Protein AF-A0A821M249-F1 (afdb_monomer_lite)

pLDDT: mean 75.6, std 14.19, range [35.41, 92.06]

InterPro domains:
  IPR022155 Protein of unknown function DUF3684 [PF12449] (60-206)

Structure (mmCIF, N/CA/C/O backbone):
data_AF-A0A821M249-F1
#
_entry.id   AF-A0A821M249-F1
#
loop_
_atom_site.group_PDB
_atom_site.id
_atom_site.type_symbol
_atom_site.label_atom_id
_atom_site.label_alt_id
_atom_site.label_comp_id
_atom_site.label_asym_id
_atom_site.label_entity_id
_atom_site.label_seq_id
_atom_site.pdbx_PDB_ins_code
_atom_site.Cartn_x
_atom_site.Cartn_y
_atom_site.Cartn_z
_atom_site.occupancy
_atom_site.B_iso_or_equiv
_atom_site.auth_seq_id
_atom_site.auth_comp_id
_atom_site.auth_asym_id
_atom_site.auth_atom_id
_atom_site.pdbx_PDB_model_num
ATOM 1 N N . LEU A 1 1 ? 1.919 -7.356 -5.188 1.00 40.88 1 LEU A N 1
ATOM 2 C CA . LEU A 1 1 ? 3.282 -7.438 -5.763 1.00 40.88 1 LEU A CA 1
ATOM 3 C C . LEU A 1 1 ? 4.279 -6.892 -4.743 1.00 40.88 1 LEU A C 1
ATOM 5 O O . LEU A 1 1 ? 4.587 -5.716 -4.736 1.00 40.88 1 LEU A O 1
ATOM 9 N N . SER A 1 2 ? 4.689 -7.744 -3.808 1.00 43.06 2 SER A N 1
ATOM 10 C CA . SER A 1 2 ? 5.820 -7.544 -2.894 1.00 43.06 2 SER A CA 1
ATOM 11 C C . SER A 1 2 ? 6.139 -8.949 -2.397 1.00 43.06 2 SER A C 1
ATOM 13 O O . SER A 1 2 ? 5.549 -9.446 -1.437 1.00 43.06 2 SER A O 1
ATOM 15 N N . PHE A 1 3 ? 6.938 -9.677 -3.177 1.00 51.66 3 PHE A N 1
ATOM 16 C CA . PHE A 1 3 ? 7.258 -11.067 -2.877 1.00 51.66 3 PHE A CA 1
ATOM 17 C C . PHE A 1 3 ? 8.302 -11.100 -1.765 1.00 51.66 3 PHE A C 1
ATOM 19 O O . PHE A 1 3 ? 9.496 -11.035 -2.005 1.00 51.66 3 PHE A O 1
ATOM 26 N N . THR A 1 4 ? 7.821 -11.221 -0.529 1.00 59.06 4 THR A N 1
ATOM 27 C CA . THR A 1 4 ? 8.589 -11.404 0.714 1.00 59.06 4 THR A CA 1
ATOM 28 C C . THR A 1 4 ? 9.533 -10.252 1.099 1.00 59.06 4 THR A C 1
ATOM 30 O O . THR A 1 4 ? 10.098 -9.522 0.284 1.00 59.06 4 THR A O 1
ATOM 33 N N . ARG A 1 5 ? 9.735 -10.072 2.409 1.00 60.78 5 ARG A N 1
ATOM 34 C CA . ARG A 1 5 ? 10.572 -8.994 2.964 1.00 60.78 5 ARG A CA 1
ATOM 35 C C . ARG A 1 5 ? 12.023 -9.049 2.460 1.00 60.78 5 ARG A C 1
ATOM 37 O O . ARG A 1 5 ? 12.636 -7.991 2.310 1.00 60.78 5 ARG A O 1
ATOM 44 N N . ASN A 1 6 ? 12.519 -10.252 2.159 1.00 71.25 6 ASN A N 1
ATOM 45 C CA . ASN A 1 6 ? 13.943 -10.551 1.984 1.00 71.25 6 ASN A CA 1
ATOM 46 C C . ASN A 1 6 ? 14.357 -10.892 0.545 1.00 71.25 6 ASN A C 1
ATOM 48 O O . ASN A 1 6 ? 15.552 -10.954 0.275 1.00 71.25 6 ASN A O 1
ATOM 52 N N . MET A 1 7 ? 13.416 -11.124 -0.373 1.00 77.88 7 MET A N 1
ATOM 53 C CA . MET A 1 7 ? 13.760 -11.377 -1.773 1.00 77.88 7 MET A CA 1
ATOM 54 C C . MET A 1 7 ? 14.278 -10.087 -2.411 1.00 77.88 7 MET A C 1
ATOM 56 O O . MET A 1 7 ? 13.579 -9.072 -2.418 1.00 77.88 7 MET A O 1
ATOM 60 N N . MET A 1 8 ? 15.513 -10.135 -2.910 1.00 82.31 8 MET A N 1
ATOM 61 C CA . MET A 1 8 ? 16.190 -8.992 -3.533 1.00 82.31 8 MET A CA 1
ATOM 62 C C . MET A 1 8 ? 16.161 -9.065 -5.056 1.00 82.31 8 MET A C 1
ATOM 64 O O . MET A 1 8 ? 16.113 -8.032 -5.712 1.00 82.31 8 MET A O 1
ATOM 68 N N . THR A 1 9 ? 16.154 -10.269 -5.620 1.00 85.38 9 THR A N 1
ATOM 69 C CA . THR A 1 9 ? 16.058 -10.491 -7.062 1.00 85.38 9 THR A CA 1
ATOM 70 C C . THR A 1 9 ? 15.141 -11.671 -7.360 1.00 85.38 9 THR A C 1
ATOM 72 O O . THR A 1 9 ? 15.040 -12.612 -6.570 1.00 85.38 9 THR A O 1
ATOM 75 N N . LEU A 1 10 ? 14.458 -11.605 -8.499 1.00 85.38 10 LEU A N 1
ATOM 76 C CA . LEU A 1 10 ? 13.691 -12.700 -9.080 1.00 85.38 10 LEU A CA 1
ATOM 77 C C . LEU A 1 10 ? 13.947 -12.713 -10.583 1.00 85.38 10 LEU A C 1
ATOM 79 O O . LEU A 1 10 ? 13.576 -11.771 -11.280 1.00 85.38 10 LEU A O 1
ATOM 83 N N . ASP A 1 11 ? 14.521 -13.809 -11.063 1.00 88.69 11 ASP A N 1
ATOM 84 C CA . ASP A 1 11 ? 14.788 -14.032 -12.478 1.00 88.69 11 ASP A CA 1
ATOM 85 C C . ASP A 1 11 ? 13.866 -15.141 -12.992 1.00 88.69 11 ASP A C 1
ATOM 87 O O . ASP A 1 11 ? 13.867 -16.259 -12.471 1.00 88.69 11 ASP A O 1
ATOM 91 N N . ILE A 1 12 ? 13.102 -14.850 -14.041 1.00 87.06 12 ILE A N 1
ATOM 92 C CA . ILE A 1 12 ? 12.286 -15.838 -14.748 1.00 87.06 12 ILE A CA 1
ATOM 93 C C . ILE A 1 12 ? 12.971 -16.146 -16.074 1.00 87.06 12 ILE A C 1
ATOM 95 O O . ILE A 1 12 ? 13.170 -15.259 -16.911 1.00 87.06 12 ILE A O 1
ATOM 99 N N . LYS A 1 13 ? 13.327 -17.421 -16.261 1.00 88.81 13 LYS A N 1
ATOM 100 C CA . LYS A 1 13 ? 14.006 -17.917 -17.460 1.00 88.81 13 LYS A CA 1
ATOM 101 C C . LYS A 1 13 ? 13.130 -18.910 -18.218 1.00 88.81 13 LYS A C 1
ATOM 103 O O . LYS A 1 13 ? 12.553 -19.808 -17.612 1.00 88.81 13 LYS A O 1
ATOM 108 N N . VAL A 1 14 ? 13.092 -18.786 -19.541 1.00 88.94 14 VAL A N 1
ATOM 109 C CA . VAL A 1 14 ? 12.455 -19.745 -20.457 1.00 88.94 14 VAL A CA 1
ATOM 110 C C . VAL A 1 14 ? 13.541 -20.285 -21.374 1.00 88.94 14 VAL A C 1
ATOM 112 O O . VAL A 1 14 ? 14.264 -19.511 -21.992 1.00 88.94 14 VAL A O 1
ATOM 115 N N . ASN A 1 15 ? 13.698 -21.610 -21.439 1.00 90.44 15 ASN A N 1
ATOM 116 C CA . ASN A 1 15 ? 14.764 -22.257 -22.217 1.00 90.44 15 ASN A CA 1
ATOM 117 C C . ASN A 1 15 ? 16.162 -21.692 -21.900 1.00 90.44 15 ASN A C 1
ATOM 119 O O . ASN A 1 15 ? 16.953 -21.431 -22.798 1.00 90.44 15 ASN A O 1
ATOM 123 N N . GLN A 1 16 ? 16.444 -21.468 -20.609 1.00 84.50 16 GLN A N 1
ATOM 124 C CA . GLN A 1 16 ? 17.689 -20.873 -20.091 1.00 84.50 16 GLN A CA 1
ATOM 125 C C . GLN A 1 16 ? 17.936 -19.400 -20.471 1.00 84.50 16 GLN A C 1
ATOM 127 O O . GLN A 1 16 ? 18.883 -18.800 -19.964 1.00 84.50 16 GLN A O 1
ATOM 132 N N . LEU A 1 17 ? 17.061 -18.785 -21.267 1.00 80.25 17 LEU A N 1
ATOM 133 C CA . LEU A 1 17 ? 17.096 -17.360 -21.581 1.00 80.25 17 LEU A CA 1
ATOM 134 C C . LEU A 1 17 ? 16.331 -16.578 -20.513 1.00 80.25 17 LEU A C 1
ATOM 136 O O . LEU A 1 17 ? 15.215 -16.950 -20.157 1.00 80.25 17 LEU A O 1
ATOM 140 N N . LEU A 1 18 ? 16.928 -15.504 -19.994 1.00 82.62 18 LEU A N 1
ATOM 141 C CA . LEU A 1 18 ? 16.231 -14.564 -19.115 1.00 82.62 18 LEU A CA 1
ATOM 142 C C . LEU A 1 18 ? 15.119 -13.871 -19.909 1.00 82.62 18 LEU A C 1
ATOM 144 O O . LEU A 1 18 ? 15.361 -13.398 -21.016 1.00 82.62 18 LEU A O 1
ATOM 148 N N . VAL A 1 19 ? 13.908 -13.864 -19.354 1.00 84.94 19 VAL A N 1
ATOM 149 C CA . VAL A 1 19 ? 12.727 -13.240 -19.974 1.00 84.94 19 VAL A CA 1
ATOM 150 C C . VAL A 1 19 ? 12.223 -12.082 -19.124 1.00 84.94 19 VAL A C 1
ATOM 152 O O . VAL A 1 19 ? 11.810 -11.053 -19.652 1.00 84.94 19 VAL A O 1
ATOM 155 N N . PHE A 1 20 ? 12.282 -12.233 -17.804 1.00 86.19 20 PHE A N 1
ATOM 156 C CA . PHE A 1 20 ? 11.842 -11.218 -16.864 1.00 86.19 20 PHE A CA 1
ATOM 157 C C . PHE A 1 20 ? 12.762 -11.192 -15.654 1.00 86.19 20 PHE A C 1
ATOM 159 O O . PHE A 1 20 ? 13.166 -12.239 -15.143 1.00 86.19 20 PHE A O 1
ATOM 166 N N . GLN A 1 21 ? 13.049 -9.985 -15.194 1.00 86.19 21 GLN A N 1
ATOM 167 C CA . GLN A 1 21 ? 13.823 -9.737 -14.000 1.00 86.19 21 GLN A CA 1
ATOM 168 C C . GLN A 1 21 ? 13.103 -8.723 -13.121 1.00 86.19 21 GLN A C 1
ATOM 170 O O . GLN A 1 21 ? 12.624 -7.689 -13.582 1.00 86.19 21 GLN A O 1
ATOM 175 N N . MET A 1 22 ? 13.075 -9.011 -11.829 1.00 83.44 22 MET A N 1
ATOM 176 C CA . MET A 1 22 ? 12.722 -8.049 -10.801 1.00 83.44 22 MET A CA 1
ATOM 177 C C . MET A 1 22 ? 13.914 -7.893 -9.868 1.00 83.44 22 MET A C 1
ATOM 179 O O . MET A 1 22 ? 14.458 -8.886 -9.387 1.00 83.44 22 MET A O 1
ATOM 183 N N . SER A 1 23 ? 14.286 -6.656 -9.570 1.00 83.81 23 SER A N 1
ATOM 184 C CA . SER A 1 23 ? 15.290 -6.336 -8.560 1.00 83.81 23 SER A CA 1
ATOM 185 C C . SER A 1 23 ? 14.731 -5.348 -7.551 1.00 83.81 23 SER A C 1
ATOM 187 O O . SER A 1 23 ? 13.961 -4.451 -7.891 1.00 83.81 23 SER A O 1
ATOM 189 N N . LYS A 1 24 ? 15.140 -5.504 -6.300 1.00 82.69 24 LYS A N 1
ATOM 190 C CA . LYS A 1 24 ? 14.725 -4.679 -5.176 1.00 82.69 24 LYS A CA 1
ATOM 191 C C . LYS A 1 24 ? 15.963 -4.130 -4.491 1.00 82.69 24 LYS A C 1
ATOM 193 O O . LYS A 1 24 ? 16.815 -4.900 -4.055 1.00 82.69 24 LYS A O 1
ATOM 198 N N . THR A 1 25 ? 16.034 -2.818 -4.329 1.00 79.75 25 THR A N 1
ATOM 199 C CA . THR A 1 25 ? 17.019 -2.164 -3.464 1.00 79.75 25 THR A CA 1
ATOM 200 C C . THR A 1 25 ? 16.303 -1.702 -2.204 1.00 79.75 25 THR A C 1
ATOM 202 O O . THR A 1 25 ? 15.252 -1.065 -2.243 1.00 79.75 25 THR A O 1
ATOM 205 N N . LYS A 1 26 ? 16.825 -2.101 -1.043 1.00 73.94 26 LYS A N 1
ATOM 206 C CA . LYS A 1 26 ? 16.253 -1.737 0.253 1.00 73.94 26 LYS A CA 1
ATOM 207 C C . LYS A 1 26 ? 17.125 -0.665 0.876 1.00 73.94 26 LYS A C 1
ATOM 209 O O . LYS A 1 26 ? 18.284 -0.934 1.180 1.00 73.94 26 LYS A O 1
ATOM 214 N N . SER A 1 27 ? 16.551 0.498 1.143 1.00 65.31 27 SER A N 1
ATOM 215 C CA . SER A 1 27 ? 17.165 1.487 2.019 1.00 65.31 27 SER A CA 1
ATOM 216 C C . SER A 1 27 ? 16.363 1.541 3.314 1.00 65.31 27 SER A C 1
ATOM 218 O O . SER A 1 27 ? 15.153 1.767 3.353 1.00 65.31 27 SER A O 1
ATOM 220 N N . ILE A 1 28 ? 17.040 1.245 4.422 1.00 61.03 28 ILE A N 1
ATOM 221 C CA . ILE A 1 28 ? 16.469 1.516 5.736 1.00 61.03 28 ILE A CA 1
ATOM 222 C C . ILE A 1 28 ? 16.604 3.021 5.912 1.00 61.03 28 ILE A C 1
ATOM 224 O O . ILE A 1 28 ? 17.719 3.539 5.930 1.00 61.03 28 ILE A O 1
ATOM 228 N N . MET A 1 29 ? 15.482 3.730 6.008 1.00 54.72 29 MET A N 1
ATOM 229 C CA . MET A 1 29 ? 15.491 5.169 6.263 1.00 54.72 29 MET A CA 1
ATOM 230 C C . MET A 1 29 ? 15.799 5.428 7.743 1.00 54.72 29 MET A C 1
ATOM 232 O O . MET A 1 29 ? 14.966 5.915 8.498 1.00 54.72 29 MET A O 1
ATOM 236 N N . SER A 1 30 ? 17.000 5.052 8.185 1.00 45.38 30 SER A N 1
ATOM 237 C CA . SER A 1 30 ? 17.528 5.406 9.499 1.00 45.38 30 SER A CA 1
ATOM 238 C C . SER A 1 30 ? 18.281 6.728 9.386 1.00 45.38 30 SER A C 1
ATOM 240 O O . SER A 1 30 ? 19.397 6.751 8.873 1.00 45.38 30 SER A O 1
ATOM 242 N N . SER A 1 31 ? 17.609 7.800 9.813 1.00 43.56 31 SER A N 1
ATOM 243 C CA . SER A 1 31 ? 18.072 9.108 10.323 1.00 43.56 31 SER A CA 1
ATOM 244 C C . SER A 1 31 ? 19.270 9.876 9.735 1.00 43.56 31 SER A C 1
ATOM 246 O O . SER A 1 31 ? 19.401 11.043 10.089 1.00 43.56 31 SER A O 1
ATOM 248 N N . VAL A 1 32 ? 20.140 9.333 8.883 1.00 35.41 32 VAL A N 1
ATOM 249 C CA . VAL A 1 32 ? 21.490 9.908 8.756 1.00 35.41 32 VAL A CA 1
ATOM 250 C C . VAL A 1 32 ? 21.732 10.740 7.496 1.00 35.41 32 VAL A C 1
ATOM 252 O O . VAL A 1 32 ? 22.600 11.597 7.559 1.00 35.41 32 VAL A O 1
ATOM 255 N N . LEU A 1 33 ? 20.976 10.631 6.394 1.00 36.00 33 LEU A N 1
ATOM 256 C CA . LEU A 1 33 ? 21.323 11.412 5.182 1.00 36.00 33 LEU A CA 1
ATOM 257 C C . LEU A 1 33 ? 20.162 11.916 4.303 1.00 36.00 33 LEU A C 1
ATOM 259 O O . LEU A 1 33 ? 20.413 12.368 3.193 1.00 36.00 33 LEU A O 1
ATOM 263 N N . ASN A 1 34 ? 18.911 11.909 4.774 1.00 42.00 34 ASN A N 1
ATOM 264 C CA . ASN A 1 34 ? 17.773 12.402 3.985 1.00 42.00 34 ASN A CA 1
ATOM 265 C C . ASN A 1 34 ? 16.913 13.397 4.787 1.00 42.00 34 ASN A C 1
ATOM 267 O O . ASN A 1 34 ? 16.687 13.159 5.975 1.00 42.00 34 ASN A O 1
ATOM 271 N N . PRO A 1 35 ? 16.341 14.449 4.162 1.00 45.66 35 PRO A N 1
ATOM 272 C CA . PRO A 1 35 ? 15.336 15.321 4.799 1.00 45.66 35 PRO A CA 1
ATOM 273 C C . PRO A 1 35 ? 14.079 14.554 5.273 1.00 45.66 35 PRO A C 1
ATOM 275 O O . PRO A 1 35 ? 13.268 15.069 6.036 1.00 45.66 35 PRO A O 1
ATOM 278 N N . PHE A 1 36 ? 13.958 13.287 4.882 1.00 50.84 36 PHE A N 1
ATOM 279 C CA . PHE A 1 36 ? 12.886 12.347 5.180 1.00 50.84 36 PHE A CA 1
ATOM 280 C C . PHE A 1 36 ? 13.149 11.517 6.447 1.00 50.84 36 PHE A C 1
ATOM 282 O O . PHE A 1 36 ? 13.221 10.287 6.406 1.00 50.84 36 PHE A O 1
ATOM 289 N N . THR A 1 37 ? 13.318 12.166 7.599 1.00 53.81 37 THR A N 1
ATOM 290 C CA . THR A 1 37 ? 13.327 11.430 8.874 1.00 53.81 37 THR A CA 1
ATOM 291 C C . THR A 1 37 ? 11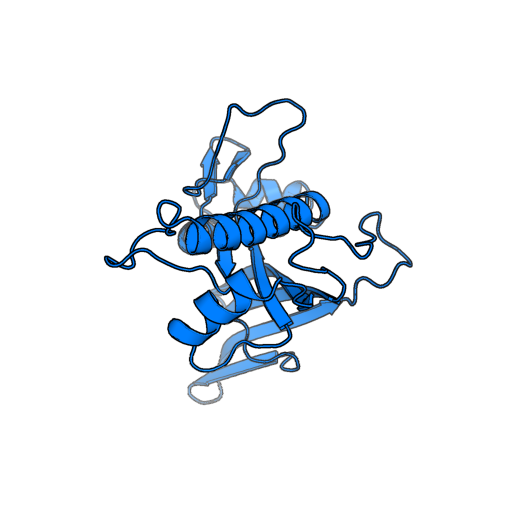.893 11.134 9.298 1.00 53.81 37 THR A C 1
ATOM 293 O O . THR A 1 37 ? 11.210 11.984 9.867 1.00 53.81 37 THR A O 1
ATOM 296 N N . PHE A 1 38 ? 11.416 9.921 9.002 1.00 62.41 38 PHE A N 1
ATOM 297 C CA . PHE A 1 38 ? 10.126 9.459 9.507 1.00 62.41 38 PHE A CA 1
ATOM 298 C C . PHE A 1 38 ? 10.240 9.258 11.021 1.00 62.41 38 PHE A C 1
ATOM 300 O O . PHE A 1 38 ? 10.827 8.286 11.499 1.00 62.41 38 PHE A O 1
ATOM 307 N N . LYS A 1 39 ? 9.743 10.229 11.788 1.00 69.19 39 LYS A N 1
ATOM 308 C CA . LYS A 1 39 ? 9.653 10.109 13.243 1.00 69.19 39 LYS A CA 1
ATOM 309 C C . LYS A 1 39 ? 8.440 9.252 13.589 1.00 69.19 39 LYS A C 1
ATOM 311 O O . LYS A 1 39 ? 7.414 9.409 12.927 1.00 69.19 39 LYS A O 1
ATOM 316 N N . PRO A 1 40 ? 8.524 8.407 14.631 1.00 76.31 40 PRO A N 1
ATOM 317 C CA . PRO A 1 40 ? 7.364 7.682 15.111 1.00 76.31 40 PRO A CA 1
ATOM 318 C C . PRO A 1 40 ? 6.189 8.632 15.325 1.00 76.31 40 PRO A C 1
ATOM 320 O O . PRO A 1 40 ? 6.323 9.646 16.015 1.00 76.31 40 PRO A O 1
ATOM 323 N N . HIS A 1 41 ? 5.062 8.326 14.697 1.00 79.69 41 HIS A N 1
ATOM 324 C CA . HIS A 1 41 ? 3.898 9.203 14.682 1.00 79.69 41 HIS A CA 1
ATOM 325 C C . HIS A 1 41 ? 2.633 8.400 14.962 1.00 79.69 41 HIS A C 1
ATOM 327 O O . HIS A 1 41 ? 2.553 7.209 14.658 1.00 79.69 41 HIS A O 1
ATOM 333 N N . ARG A 1 42 ? 1.641 9.046 15.572 1.00 85.25 42 ARG A N 1
ATOM 334 C CA . ARG A 1 42 ? 0.353 8.421 15.867 1.00 85.25 42 ARG A CA 1
ATOM 335 C C . ARG A 1 42 ? -0.698 8.828 14.846 1.00 85.25 42 ARG A C 1
ATOM 337 O O . ARG A 1 42 ? -0.702 9.943 14.330 1.00 85.25 42 ARG A O 1
ATOM 344 N N . SER A 1 43 ? -1.602 7.911 14.560 1.00 84.88 43 SER A N 1
ATOM 345 C CA . SER A 1 43 ? -2.796 8.210 13.782 1.00 84.88 43 SER A CA 1
ATOM 346 C C . SER A 1 43 ? -3.712 9.196 14.531 1.00 84.88 43 SER A C 1
ATOM 348 O O . SER A 1 43 ? -3.466 9.503 15.700 1.00 84.88 43 SER A O 1
ATOM 350 N N . ILE A 1 44 ? -4.740 9.734 13.868 1.00 80.06 44 ILE A N 1
ATOM 351 C CA . ILE A 1 44 ? -5.497 10.905 14.356 1.00 80.06 44 ILE A CA 1
ATOM 352 C C . ILE A 1 44 ? -6.121 10.658 15.734 1.00 80.06 44 ILE A C 1
ATOM 354 O O . ILE A 1 44 ? -5.979 11.497 16.623 1.00 80.06 44 ILE A O 1
ATOM 358 N N . HIS A 1 45 ? -6.741 9.499 15.955 1.00 84.06 45 HIS A N 1
ATOM 359 C CA . HIS A 1 45 ? -7.298 9.116 17.255 1.00 84.06 45 HIS A CA 1
ATOM 360 C C . HIS A 1 45 ? -6.374 8.156 18.020 1.00 84.06 45 HIS A C 1
ATOM 362 O O . HIS A 1 45 ? -6.821 7.414 18.893 1.00 84.06 45 HIS A O 1
ATOM 368 N N . ASN A 1 46 ? -5.065 8.189 17.735 1.00 85.69 46 ASN A N 1
ATOM 369 C CA . ASN A 1 46 ? -4.018 7.420 18.414 1.00 85.69 46 ASN A CA 1
ATOM 370 C C . ASN A 1 46 ? -4.185 5.890 18.358 1.00 85.69 46 ASN A C 1
ATOM 372 O O . ASN A 1 46 ? -3.612 5.179 19.196 1.00 85.69 46 ASN A O 1
ATOM 376 N N . MET A 1 47 ? -4.932 5.396 17.365 1.00 89.31 47 MET A N 1
ATOM 377 C CA . MET A 1 47 ? -5.224 3.975 17.172 1.00 89.31 47 MET A CA 1
ATOM 378 C C . MET A 1 47 ? -4.060 3.188 16.572 1.00 89.31 47 MET A C 1
ATOM 380 O O . MET A 1 47 ? -3.924 1.993 16.835 1.00 89.31 47 MET A O 1
ATOM 384 N N . LEU A 1 48 ? -3.220 3.851 15.780 1.00 90.69 48 LEU A N 1
ATOM 385 C CA . LEU A 1 48 ? -2.052 3.257 15.144 1.00 90.69 48 LEU A CA 1
ATOM 386 C C . LEU A 1 48 ? -0.807 4.065 15.502 1.00 90.69 48 LEU A C 1
ATOM 388 O O . LEU A 1 48 ? -0.791 5.292 15.393 1.00 90.69 48 LEU A O 1
ATOM 392 N N . LEU A 1 49 ? 0.243 3.370 15.927 1.00 90.12 49 LEU A N 1
ATOM 393 C CA . LEU A 1 49 ? 1.583 3.925 16.076 1.00 90.12 49 LEU A CA 1
ATOM 394 C C . LEU A 1 49 ? 2.417 3.502 14.865 1.00 90.12 49 LEU A C 1
ATOM 396 O O . LEU A 1 49 ? 2.708 2.322 14.697 1.00 90.12 49 LEU A O 1
ATOM 400 N N . LEU A 1 50 ? 2.788 4.464 14.026 1.00 87.94 50 LEU A N 1
ATOM 401 C CA . LEU A 1 50 ? 3.651 4.269 12.866 1.00 87.94 50 LEU A CA 1
ATOM 402 C C . LEU A 1 50 ? 5.106 4.372 13.337 1.00 87.94 50 LEU A C 1
ATOM 404 O O . LEU A 1 50 ? 5.599 5.479 13.532 1.00 87.94 50 LEU A O 1
ATOM 408 N N . ASP A 1 51 ? 5.786 3.252 13.561 1.00 82.12 51 ASP A N 1
ATOM 409 C CA . ASP A 1 51 ? 7.154 3.222 14.111 1.00 82.12 51 ASP A CA 1
ATOM 410 C C . ASP A 1 51 ? 8.138 2.341 13.324 1.00 82.12 51 ASP A C 1
ATOM 412 O O . ASP A 1 51 ? 9.349 2.433 13.521 1.00 82.12 51 ASP A O 1
ATOM 416 N N . SER A 1 52 ? 7.643 1.544 12.379 1.00 82.12 52 SER A N 1
ATOM 417 C CA . SER A 1 52 ? 8.451 0.771 11.439 1.00 82.12 52 SER A CA 1
ATOM 418 C C . SER A 1 52 ? 8.291 1.341 10.038 1.00 82.12 52 SER A C 1
ATOM 420 O O . SER A 1 52 ? 7.186 1.360 9.507 1.00 82.12 52 SER A O 1
ATOM 422 N N . PHE A 1 53 ? 9.382 1.792 9.420 1.00 81.50 53 PHE A N 1
ATOM 423 C CA . PHE A 1 53 ? 9.362 2.359 8.073 1.00 81.50 53 PHE A CA 1
ATOM 424 C C . PHE A 1 53 ? 10.446 1.719 7.206 1.00 81.50 53 PHE A C 1
ATOM 426 O O . PHE A 1 53 ? 11.639 1.789 7.511 1.00 81.50 53 PHE A O 1
ATOM 433 N N . VAL A 1 54 ? 10.039 1.089 6.106 1.00 81.94 54 VAL A N 1
ATOM 434 C CA . VAL A 1 54 ? 10.950 0.474 5.139 1.00 81.94 54 VAL A CA 1
ATOM 435 C C . VAL A 1 54 ? 10.629 1.001 3.751 1.00 81.94 54 VAL A C 1
ATOM 437 O O . VAL A 1 54 ? 9.550 0.728 3.227 1.00 81.94 54 VAL A O 1
ATOM 440 N N . PHE A 1 55 ? 11.588 1.697 3.144 1.00 83.19 55 PHE A N 1
ATOM 441 C CA . PHE A 1 55 ? 11.521 2.095 1.744 1.00 83.19 55 PHE A CA 1
ATOM 442 C C . PHE A 1 55 ? 12.311 1.115 0.879 1.00 83.19 55 PHE A C 1
ATOM 444 O O . PHE A 1 55 ? 13.405 0.657 1.224 1.00 83.19 55 PHE A O 1
ATOM 451 N N . THR A 1 56 ? 11.718 0.749 -0.248 1.00 81.44 56 THR A N 1
ATOM 452 C CA . THR A 1 56 ? 12.332 -0.115 -1.246 1.00 81.44 56 THR A CA 1
ATOM 453 C C . THR A 1 56 ? 12.019 0.427 -2.623 1.00 81.44 56 THR A C 1
ATOM 455 O O . THR A 1 56 ? 10.858 0.718 -2.901 1.00 81.44 56 THR A O 1
ATOM 458 N N . GLU A 1 57 ? 13.017 0.497 -3.490 1.00 82.81 57 GLU A N 1
ATOM 459 C CA . GLU A 1 57 ? 12.782 0.691 -4.917 1.00 82.81 57 GLU A CA 1
ATOM 460 C C . GLU A 1 57 ? 12.710 -0.685 -5.573 1.00 82.81 57 GLU A C 1
ATOM 462 O O . GLU A 1 57 ? 13.495 -1.586 -5.260 1.00 82.81 57 GLU A O 1
ATOM 467 N N . GLN A 1 58 ? 11.715 -0.869 -6.433 1.00 83.56 58 GLN A N 1
ATOM 468 C CA . GLN A 1 58 ? 11.463 -2.118 -7.136 1.00 83.56 58 GLN A CA 1
ATOM 469 C C . GLN A 1 58 ? 11.501 -1.851 -8.630 1.00 83.56 58 GLN A C 1
ATOM 471 O O . GLN A 1 58 ? 10.663 -1.118 -9.150 1.00 83.56 58 GLN A O 1
ATOM 476 N N . THR A 1 59 ? 12.464 -2.461 -9.309 1.00 83.19 59 THR A N 1
ATOM 477 C CA . THR A 1 59 ? 12.592 -2.398 -10.761 1.00 83.19 59 THR A CA 1
ATOM 478 C C . THR A 1 59 ? 12.093 -3.700 -11.361 1.00 83.19 59 THR A C 1
ATOM 480 O O . THR A 1 59 ? 12.525 -4.780 -10.960 1.00 83.19 59 THR A O 1
ATOM 483 N N . PHE A 1 60 ? 11.192 -3.588 -12.328 1.00 82.19 60 PHE A N 1
ATOM 484 C CA . PHE A 1 60 ? 10.662 -4.684 -13.127 1.00 82.19 60 PHE A CA 1
ATOM 485 C C . PHE A 1 60 ? 11.134 -4.483 -14.563 1.00 82.19 60 PHE A C 1
ATOM 487 O O . PHE A 1 60 ? 10.878 -3.431 -15.144 1.00 82.19 60 PHE A O 1
ATOM 494 N N . ALA A 1 61 ? 11.827 -5.465 -15.130 1.00 81.06 61 ALA A N 1
ATOM 495 C CA . ALA A 1 61 ? 12.418 -5.377 -16.457 1.00 81.06 61 ALA A CA 1
ATOM 496 C C . ALA A 1 61 ? 12.122 -6.635 -17.279 1.00 81.06 61 ALA A C 1
ATOM 498 O O . ALA A 1 61 ? 12.222 -7.762 -16.788 1.00 81.06 61 ALA A O 1
ATOM 499 N N . ILE A 1 62 ? 11.788 -6.432 -18.551 1.00 80.81 62 ILE A N 1
ATOM 500 C CA . ILE A 1 62 ? 11.697 -7.497 -19.552 1.00 80.81 62 ILE A CA 1
ATOM 501 C C . ILE A 1 62 ? 12.985 -7.468 -20.374 1.00 80.81 62 ILE A C 1
ATOM 503 O O . ILE A 1 62 ? 13.458 -6.403 -20.769 1.00 80.81 62 ILE A O 1
ATOM 507 N N . THR A 1 63 ? 13.578 -8.630 -20.639 1.00 77.50 63 THR A N 1
ATOM 508 C CA . THR A 1 63 ? 14.818 -8.707 -21.425 1.00 77.50 63 THR A CA 1
ATOM 509 C C . THR A 1 63 ? 14.593 -8.169 -22.841 1.00 77.50 63 THR A C 1
ATOM 511 O O . THR A 1 63 ? 13.671 -8.604 -23.526 1.00 77.50 63 THR A O 1
ATOM 514 N N . ASN A 1 64 ? 15.431 -7.217 -23.277 1.00 73.88 64 ASN A N 1
ATOM 515 C CA . ASN A 1 64 ? 15.274 -6.455 -24.531 1.00 73.88 64 ASN A CA 1
ATOM 516 C C . ASN A 1 64 ? 13.932 -5.702 -24.656 1.00 73.88 64 ASN A C 1
ATOM 518 O O . ASN A 1 64 ? 13.517 -5.355 -25.761 1.00 73.88 64 ASN A O 1
ATOM 522 N N . GLY A 1 65 ? 13.247 -5.479 -23.535 1.00 72.38 65 GLY A N 1
ATOM 523 C CA . GLY A 1 65 ? 11.951 -4.823 -23.458 1.00 72.38 65 GLY A CA 1
ATOM 524 C C . GLY A 1 65 ? 11.958 -3.642 -22.481 1.00 72.38 65 GLY A C 1
ATOM 525 O O . GLY A 1 65 ? 13.024 -3.180 -22.069 1.00 72.38 65 GLY A O 1
ATOM 526 N N . PRO A 1 66 ? 10.768 -3.136 -22.120 1.00 71.94 66 PRO A N 1
ATOM 527 C CA . PRO A 1 66 ? 10.631 -2.010 -21.205 1.00 71.94 66 PRO A CA 1
ATOM 528 C C . PRO A 1 66 ? 11.045 -2.374 -19.777 1.00 71.94 66 PRO A C 1
ATOM 530 O O . PRO A 1 66 ? 11.020 -3.543 -19.364 1.00 71.94 66 PRO A O 1
ATOM 533 N N . SER A 1 67 ? 11.368 -1.341 -19.004 1.00 77.88 67 SER A N 1
ATOM 534 C CA . SER A 1 67 ? 11.658 -1.458 -17.579 1.00 77.88 67 SER A CA 1
ATOM 535 C C . SER A 1 67 ? 10.990 -0.336 -16.801 1.00 77.88 67 SER A C 1
ATOM 537 O O . SER A 1 67 ? 10.978 0.807 -17.246 1.00 77.88 67 SER A O 1
ATOM 539 N N . ILE A 1 68 ? 10.473 -0.650 -15.620 1.00 77.75 68 ILE A N 1
ATOM 540 C CA . ILE A 1 68 ? 9.784 0.305 -14.757 1.00 77.75 68 ILE A CA 1
ATOM 541 C C . ILE A 1 68 ? 10.311 0.195 -13.333 1.00 77.75 68 ILE A C 1
ATOM 543 O O . ILE A 1 68 ? 10.433 -0.904 -12.793 1.00 77.75 68 ILE A O 1
ATOM 547 N N . THR A 1 69 ? 10.590 1.340 -12.716 1.00 80.94 69 THR A N 1
ATOM 548 C CA . THR A 1 69 ? 10.989 1.428 -11.309 1.00 80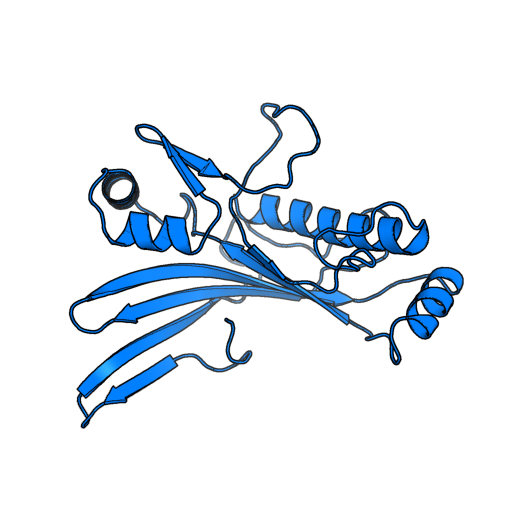.94 69 THR A CA 1
ATOM 549 C C . THR A 1 69 ? 9.888 2.096 -10.501 1.00 80.94 69 THR A C 1
ATOM 551 O O . THR A 1 69 ? 9.425 3.184 -10.843 1.00 80.94 69 THR A O 1
ATOM 554 N N . LEU A 1 70 ? 9.481 1.442 -9.417 1.00 82.75 70 LEU A N 1
ATOM 555 C CA . LEU A 1 70 ? 8.448 1.904 -8.500 1.00 82.75 70 LEU A CA 1
ATOM 556 C C . LEU A 1 70 ? 9.019 2.063 -7.091 1.00 82.75 70 LEU A C 1
ATOM 558 O O . LEU A 1 70 ? 9.801 1.236 -6.619 1.00 82.75 70 LEU A O 1
ATOM 562 N N . GLY A 1 71 ? 8.586 3.116 -6.409 1.00 83.00 71 GLY A N 1
ATOM 563 C CA . GLY A 1 71 ? 8.798 3.298 -4.985 1.00 83.00 71 GLY A CA 1
ATOM 564 C C . GLY A 1 71 ? 7.786 2.462 -4.216 1.00 83.00 71 GLY A C 1
ATOM 565 O O . GLY A 1 71 ? 6.592 2.471 -4.519 1.00 83.00 71 GLY A O 1
ATOM 566 N N . HIS A 1 72 ? 8.261 1.728 -3.220 1.00 86.31 72 HIS A N 1
ATOM 567 C CA . HIS A 1 72 ? 7.421 0.919 -2.356 1.00 86.31 72 HIS A CA 1
ATOM 568 C C . HIS A 1 72 ? 7.775 1.169 -0.893 1.00 86.31 72 HIS A C 1
ATOM 570 O O . HIS A 1 72 ? 8.907 0.929 -0.464 1.00 86.31 72 HIS A O 1
ATOM 576 N N . ILE A 1 73 ? 6.790 1.623 -0.124 1.00 85.81 73 ILE A N 1
ATOM 577 C CA . ILE A 1 73 ? 6.902 1.801 1.323 1.00 85.81 73 ILE A CA 1
ATOM 578 C C . ILE A 1 73 ? 6.119 0.706 2.007 1.00 85.81 73 ILE A C 1
ATOM 580 O O . ILE A 1 73 ? 4.979 0.420 1.655 1.00 85.81 73 ILE A O 1
ATOM 584 N N . THR A 1 74 ? 6.736 0.112 3.015 1.00 87.81 74 THR A N 1
ATOM 585 C CA . THR A 1 74 ? 6.070 -0.777 3.954 1.00 87.81 74 THR A CA 1
ATOM 586 C C . THR A 1 74 ? 6.219 -0.209 5.346 1.00 87.81 74 THR A C 1
ATOM 588 O O . THR A 1 74 ? 7.338 -0.000 5.820 1.00 87.81 74 THR A O 1
ATOM 591 N N . ILE A 1 75 ? 5.082 -0.018 5.999 1.00 87.88 75 ILE A N 1
ATOM 592 C CA . ILE A 1 75 ? 5.003 0.362 7.397 1.00 87.88 75 ILE A CA 1
ATOM 593 C C . ILE A 1 75 ? 4.288 -0.730 8.161 1.00 87.88 75 ILE A C 1
ATOM 595 O O . ILE A 1 75 ? 3.267 -1.257 7.721 1.00 87.88 75 ILE A O 1
ATOM 599 N N . GLU A 1 76 ? 4.855 -1.072 9.305 1.00 89.56 76 GLU A N 1
ATOM 600 C CA . GLU A 1 76 ? 4.208 -1.919 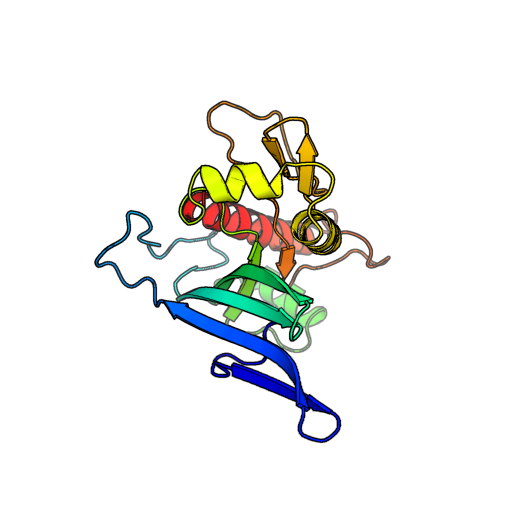10.292 1.00 89.56 76 GLU A CA 1
ATOM 601 C C . GLU A 1 76 ? 3.790 -1.014 11.446 1.00 89.56 76 GLU A C 1
ATOM 603 O O . GLU A 1 76 ? 4.633 -0.402 12.096 1.00 89.56 76 GLU A O 1
ATOM 608 N N . ALA A 1 77 ? 2.481 -0.852 11.616 1.00 90.44 77 ALA A N 1
ATOM 609 C CA . ALA A 1 77 ? 1.896 0.037 12.601 1.00 90.44 77 ALA A CA 1
ATOM 610 C C . ALA A 1 77 ? 1.411 -0.769 13.805 1.00 90.44 77 ALA A C 1
ATOM 612 O O . ALA A 1 77 ? 0.647 -1.723 13.643 1.00 90.44 77 ALA A O 1
ATOM 613 N N . HIS A 1 78 ? 1.809 -0.384 15.012 1.00 91.81 78 HIS A N 1
ATOM 614 C CA . HIS A 1 78 ? 1.345 -1.043 16.229 1.00 91.81 78 HIS A CA 1
ATOM 615 C C . HIS A 1 78 ? -0.069 -0.587 16.591 1.00 91.81 78 HIS A C 1
ATOM 617 O O . HIS A 1 78 ? -0.367 0.610 16.615 1.00 91.81 78 HIS A O 1
ATOM 623 N N . LEU A 1 79 ? -0.937 -1.554 16.887 1.00 90.94 79 LEU A N 1
ATOM 624 C CA . LEU A 1 79 ? -2.332 -1.307 17.234 1.00 90.94 79 LEU A CA 1
ATOM 625 C C . LEU A 1 79 ? -2.488 -0.887 18.695 1.00 90.94 79 LEU A C 1
ATOM 627 O O . LEU A 1 79 ? -2.074 -1.592 19.614 1.00 90.94 79 LEU A O 1
ATOM 631 N N . ASN A 1 80 ? -3.189 0.222 18.901 1.00 90.38 80 ASN A N 1
ATOM 632 C CA . ASN A 1 80 ? -3.556 0.747 20.206 1.00 90.38 80 ASN A CA 1
ATOM 633 C C . ASN A 1 80 ? -5.041 1.130 20.220 1.00 90.38 80 ASN A C 1
ATOM 635 O O . ASN A 1 80 ? -5.400 2.292 20.061 1.00 90.38 80 ASN A O 1
ATOM 639 N N . ILE A 1 81 ? -5.912 0.137 20.385 1.00 88.56 81 ILE A N 1
ATOM 640 C CA . ILE A 1 81 ? -7.367 0.322 20.325 1.00 88.56 81 ILE A CA 1
ATOM 641 C C . ILE A 1 81 ? -8.042 0.021 21.663 1.00 88.56 81 ILE A C 1
ATOM 643 O O . ILE A 1 81 ? -7.593 -0.851 22.417 1.00 88.56 81 ILE A O 1
ATOM 647 N N . ASP A 1 82 ? -9.147 0.721 21.922 1.00 87.56 82 ASP A N 1
ATOM 648 C CA . ASP A 1 82 ? -9.994 0.501 23.092 1.00 87.56 82 ASP A CA 1
ATOM 649 C C . ASP A 1 82 ? -10.725 -0.859 23.050 1.00 87.56 82 ASP A C 1
ATOM 651 O O . ASP A 1 82 ? -10.740 -1.576 22.043 1.00 87.56 82 ASP A O 1
ATOM 655 N N . GLN A 1 83 ? -11.333 -1.238 24.178 1.00 87.44 83 GLN A N 1
ATOM 656 C CA . GLN A 1 83 ? -12.016 -2.526 24.307 1.00 87.44 83 GLN A CA 1
ATOM 657 C C . GLN A 1 83 ? -13.275 -2.624 23.430 1.00 87.44 83 GLN A C 1
ATOM 659 O O . GLN A 1 83 ? -13.612 -3.716 22.974 1.00 87.44 83 GLN A O 1
ATOM 664 N N . GLN A 1 84 ? -13.977 -1.514 23.185 1.00 86.19 84 GLN A N 1
ATOM 665 C CA . GLN A 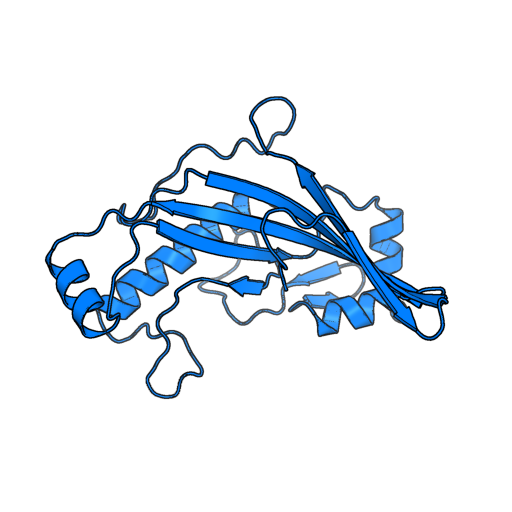1 84 ? -15.212 -1.521 22.396 1.00 86.19 84 GLN A CA 1
ATOM 666 C C . GLN A 1 84 ? -14.912 -1.847 20.932 1.00 86.19 84 GLN A C 1
ATOM 668 O O . GLN A 1 84 ? -15.493 -2.775 20.367 1.00 86.19 84 GLN A O 1
ATOM 673 N N . LEU A 1 85 ? -13.943 -1.140 20.355 1.00 84.94 85 LEU A N 1
ATOM 674 C CA . LEU A 1 85 ? -13.461 -1.341 18.997 1.00 84.94 85 LEU A CA 1
ATOM 675 C C . LEU A 1 85 ? -12.821 -2.728 18.848 1.00 84.94 85 LEU A C 1
ATOM 677 O O . LEU A 1 85 ? -13.058 -3.420 17.861 1.00 84.94 85 LEU A O 1
ATOM 681 N N . ARG A 1 86 ? -12.083 -3.194 19.865 1.00 87.81 86 ARG A N 1
ATOM 682 C CA . ARG A 1 86 ? -11.529 -4.557 19.898 1.00 87.81 86 ARG A CA 1
ATOM 683 C C . ARG A 1 86 ? -12.615 -5.627 19.835 1.00 87.81 86 ARG A C 1
ATOM 685 O O . ARG A 1 86 ? -12.477 -6.567 19.057 1.00 87.81 86 ARG A O 1
ATOM 692 N N . ASN A 1 87 ? -13.686 -5.484 20.614 1.00 87.50 87 ASN A N 1
ATOM 693 C CA . ASN A 1 87 ? -14.807 -6.425 20.608 1.00 87.50 87 ASN A CA 1
ATOM 694 C C . ASN A 1 87 ? -15.528 -6.429 19.253 1.00 87.50 87 ASN A C 1
ATOM 696 O O . ASN A 1 87 ? -15.909 -7.492 18.767 1.00 87.50 87 ASN A O 1
ATOM 700 N N . TYR A 1 88 ? -15.705 -5.254 18.641 1.00 86.00 88 TYR A N 1
ATOM 701 C CA . TYR A 1 88 ? -16.244 -5.139 17.286 1.00 86.00 88 TYR A CA 1
ATOM 702 C C . TYR A 1 88 ? -15.359 -5.888 16.282 1.00 86.00 88 TYR A C 1
ATOM 704 O O . TYR A 1 88 ? -15.836 -6.771 15.571 1.00 86.00 88 TYR A O 1
ATOM 712 N N . PHE A 1 89 ? -14.049 -5.631 16.300 1.00 83.19 89 PHE A N 1
ATOM 713 C CA . PHE A 1 89 ? -13.118 -6.298 15.400 1.00 83.19 89 PHE A CA 1
ATOM 714 C C . PHE A 1 89 ? -13.044 -7.799 15.606 1.00 83.19 89 PHE A C 1
ATOM 716 O O . PHE A 1 89 ? -12.987 -8.512 14.621 1.00 83.19 89 PHE A O 1
ATOM 723 N N . GLN A 1 90 ? -13.097 -8.303 16.837 1.00 83.56 90 GLN A N 1
ATOM 724 C CA . GLN A 1 90 ? -13.114 -9.747 17.095 1.00 83.56 90 GLN A CA 1
ATOM 725 C C . GLN A 1 90 ? -14.346 -10.456 16.512 1.00 83.56 90 GLN A C 1
ATOM 727 O O . GLN A 1 90 ? -14.298 -11.658 16.254 1.00 83.56 90 GLN A O 1
ATOM 732 N N . ARG A 1 91 ? -15.456 -9.737 16.299 1.00 80.50 91 ARG A N 1
ATOM 733 C CA . ARG A 1 91 ? -16.657 -10.297 15.658 1.00 80.50 91 ARG A CA 1
ATOM 734 C C . ARG A 1 91 ? -16.491 -10.435 14.147 1.00 80.50 91 ARG A C 1
ATOM 736 O O . ARG A 1 91 ? -17.049 -11.359 13.566 1.00 80.50 91 ARG A O 1
ATOM 743 N N . ILE A 1 92 ? -15.736 -9.531 13.527 1.00 76.56 92 ILE A N 1
ATOM 744 C CA . ILE A 1 92 ? -15.542 -9.476 12.069 1.00 76.56 92 ILE A CA 1
ATOM 745 C C . ILE A 1 92 ? -14.280 -10.242 11.656 1.00 76.56 92 ILE A C 1
ATOM 747 O O . ILE A 1 92 ? -14.279 -11.027 10.710 1.00 76.56 92 ILE A O 1
ATOM 751 N N . LEU A 1 93 ? -13.202 -10.039 12.403 1.00 69.56 93 LEU A N 1
ATOM 752 C CA . LEU A 1 93 ? -11.899 -10.660 12.251 1.00 69.56 93 LEU A CA 1
ATOM 753 C C . LEU A 1 93 ? -11.757 -11.738 13.325 1.00 69.56 93 LEU A C 1
ATOM 755 O O . LEU A 1 93 ? -11.693 -11.439 14.515 1.00 69.56 93 LEU A O 1
ATOM 759 N N . LYS A 1 94 ? -11.646 -13.004 12.905 1.00 69.62 94 LYS A N 1
ATOM 760 C CA . LYS A 1 94 ? -11.461 -14.154 13.816 1.00 69.62 94 LYS A CA 1
ATOM 761 C C . LYS A 1 94 ? -10.322 -13.945 14.824 1.00 69.62 94 LYS A C 1
ATOM 763 O O . LYS A 1 94 ? -10.393 -14.434 15.946 1.00 69.62 94 LYS A O 1
ATOM 768 N N . THR A 1 95 ? -9.279 -13.222 14.423 1.00 72.81 95 THR A N 1
ATOM 769 C CA . THR A 1 95 ? -8.157 -12.814 15.270 1.00 72.81 95 THR A CA 1
ATOM 770 C C . THR A 1 95 ? -7.731 -11.406 14.888 1.00 72.81 95 THR A C 1
ATOM 772 O O . THR A 1 95 ? -7.459 -11.148 13.715 1.00 72.81 95 THR A O 1
ATOM 775 N N . LEU A 1 96 ? -7.634 -10.512 15.870 1.00 76.75 96 LEU A N 1
ATOM 776 C CA . LEU A 1 96 ? -7.079 -9.181 15.656 1.00 76.75 96 LEU A CA 1
ATOM 777 C C . LEU A 1 96 ? -5.543 -9.255 15.744 1.00 76.75 96 LEU A C 1
ATOM 779 O O . LEU A 1 96 ? -5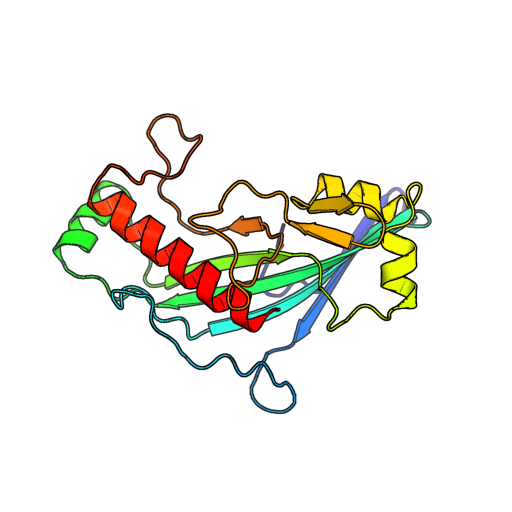.037 -9.698 16.781 1.00 76.75 96 LEU A O 1
ATOM 783 N N . PRO A 1 97 ? -4.795 -8.838 14.709 1.00 81.94 97 PRO A N 1
ATOM 784 C CA . PRO A 1 97 ? -3.340 -8.800 14.785 1.00 81.94 97 PRO A CA 1
ATOM 785 C C . PRO A 1 97 ? -2.874 -7.719 15.776 1.00 81.94 97 PRO A C 1
ATOM 787 O O . PRO A 1 97 ? -3.613 -6.795 16.102 1.00 81.94 97 PRO A O 1
ATOM 790 N N . SER A 1 98 ? -1.645 -7.825 16.284 1.00 84.31 98 SER A N 1
ATOM 791 C CA . SER A 1 98 ? -1.025 -6.779 17.119 1.00 84.31 98 SER A CA 1
ATOM 792 C C . SER A 1 98 ? -0.458 -5.622 16.294 1.00 84.31 98 SER A C 1
ATOM 794 O O . SER A 1 98 ? -0.230 -4.532 16.821 1.00 84.31 98 SER A O 1
ATOM 796 N N . THR A 1 99 ? -0.228 -5.862 15.005 1.00 88.94 99 THR A N 1
ATOM 797 C CA . THR A 1 99 ? 0.289 -4.889 14.048 1.00 88.94 99 THR A CA 1
ATOM 798 C C . THR A 1 99 ? -0.564 -4.875 12.786 1.00 88.94 99 THR A C 1
ATOM 800 O O . THR A 1 99 ? -1.173 -5.875 12.408 1.00 88.94 99 THR A O 1
ATOM 803 N N . VAL A 1 100 ? -0.622 -3.722 12.130 1.00 90.50 100 VAL A N 1
ATOM 804 C CA . VAL A 1 100 ? -1.266 -3.545 10.829 1.00 90.50 100 VAL A CA 1
ATOM 805 C C . VAL A 1 100 ? -0.226 -3.093 9.833 1.00 90.50 100 VAL A C 1
ATOM 807 O O . VAL A 1 100 ? 0.520 -2.146 10.067 1.00 90.50 100 VAL A O 1
ATOM 810 N N . GLN A 1 101 ? -0.186 -3.780 8.700 1.00 90.75 101 GLN A N 1
ATOM 811 C CA . GLN A 1 101 ? 0.709 -3.421 7.621 1.00 90.75 101 GLN A CA 1
ATOM 812 C C . GLN A 1 101 ? 0.035 -2.417 6.686 1.00 90.75 101 GLN A C 1
ATOM 814 O O . GLN A 1 101 ? -1.056 -2.683 6.183 1.00 90.75 101 GLN A O 1
ATOM 819 N N . ILE A 1 102 ? 0.714 -1.300 6.434 1.00 91.44 102 ILE A N 1
ATOM 820 C CA . ILE A 1 102 ? 0.344 -0.300 5.431 1.00 91.44 102 ILE A CA 1
ATOM 821 C C . ILE A 1 102 ? 1.419 -0.328 4.347 1.00 91.44 102 ILE A C 1
ATOM 823 O O . ILE A 1 102 ? 2.604 -0.136 4.630 1.00 91.44 102 ILE A O 1
ATOM 827 N N . GLN A 1 103 ? 1.016 -0.589 3.109 1.00 90.69 103 GLN A N 1
ATOM 828 C CA . GLN A 1 103 ? 1.903 -0.611 1.952 1.00 90.69 103 GLN A CA 1
ATOM 829 C C . GLN A 1 103 ? 1.473 0.436 0.936 1.00 90.69 103 GLN A C 1
ATOM 831 O O . GLN A 1 103 ? 0.296 0.514 0.584 1.00 90.69 103 GLN A O 1
ATOM 836 N N . LEU A 1 104 ? 2.440 1.206 0.445 1.00 87.94 104 LEU A N 1
ATOM 837 C CA . LEU A 1 104 ? 2.241 2.199 -0.604 1.00 87.94 104 LEU A CA 1
ATOM 838 C C . LEU A 1 104 ? 3.119 1.849 -1.796 1.00 87.94 104 LEU A C 1
ATOM 840 O O . LEU A 1 104 ? 4.314 1.617 -1.618 1.00 87.94 104 LEU A O 1
ATOM 844 N N . LEU A 1 105 ? 2.543 1.852 -2.993 1.00 86.25 105 LEU A N 1
ATOM 845 C CA . LEU A 1 105 ? 3.258 1.699 -4.258 1.00 86.25 105 LEU A CA 1
ATOM 846 C C . LEU A 1 105 ? 3.023 2.947 -5.109 1.00 86.25 105 LEU A C 1
ATOM 848 O O . LEU A 1 105 ? 1.877 3.316 -5.354 1.00 86.25 105 LEU A O 1
ATOM 852 N N . PHE A 1 106 ? 4.089 3.602 -5.549 1.00 82.12 106 PHE A N 1
ATOM 853 C CA . PHE A 1 106 ? 4.025 4.891 -6.236 1.00 82.12 106 PHE A CA 1
ATOM 854 C C . PHE A 1 106 ? 5.182 5.041 -7.228 1.00 82.12 106 PHE A C 1
ATOM 856 O O . PHE A 1 106 ? 6.165 4.301 -7.172 1.00 82.12 106 PHE A O 1
ATOM 863 N N . VAL A 1 107 ? 5.088 6.006 -8.145 1.00 77.00 107 VAL A N 1
ATOM 864 C CA . VAL A 1 107 ? 6.255 6.413 -8.947 1.00 77.00 107 VAL A CA 1
ATOM 865 C C . VAL A 1 107 ? 7.153 7.256 -8.060 1.00 77.00 107 VAL A C 1
ATOM 867 O O . VAL A 1 107 ? 6.636 8.202 -7.469 1.00 77.00 107 VAL A O 1
ATOM 870 N N . PRO A 1 108 ? 8.468 7.001 -7.989 1.00 68.06 108 PRO A N 1
ATOM 871 C CA . PRO A 1 108 ? 9.396 7.923 -7.350 1.00 68.06 108 PRO A CA 1
ATOM 872 C C . PRO A 1 108 ? 9.319 9.300 -8.043 1.00 68.06 108 PRO A C 1
ATOM 874 O O . PRO A 1 108 ? 9.914 9.525 -9.094 1.00 68.06 108 PRO A O 1
ATOM 877 N N . THR A 1 109 ? 8.519 10.226 -7.517 1.00 59.72 109 THR A N 1
ATOM 878 C CA . THR A 1 109 ? 8.356 11.575 -8.079 1.00 59.72 109 THR A CA 1
ATOM 879 C C . THR A 1 109 ? 9.540 12.454 -7.704 1.00 59.72 109 THR A C 1
ATOM 881 O O . THR A 1 109 ? 9.936 12.419 -6.548 1.00 59.72 109 THR A O 1
ATOM 884 N N . LYS A 1 110 ? 10.043 13.248 -8.671 1.00 50.25 110 LYS A N 1
ATOM 885 C CA . LYS A 1 110 ? 11.008 14.388 -8.641 1.00 50.25 110 LYS A CA 1
ATOM 886 C C . LYS A 1 110 ? 12.302 14.285 -7.812 1.00 50.25 110 LYS A C 1
ATOM 888 O O . LYS A 1 110 ? 13.304 14.858 -8.215 1.00 50.25 110 LYS A O 1
ATOM 893 N N . ILE A 1 111 ? 12.319 13.557 -6.709 1.00 43.72 111 ILE A N 1
ATOM 894 C CA . ILE A 1 111 ? 13.469 13.333 -5.833 1.00 43.72 111 ILE A CA 1
ATOM 895 C C . ILE A 1 111 ? 14.474 12.355 -6.470 1.00 43.72 111 ILE A C 1
ATOM 897 O O . ILE A 1 111 ? 15.638 12.355 -6.087 1.00 43.72 111 ILE A O 1
ATOM 901 N N . LEU A 1 112 ? 14.062 11.562 -7.472 1.00 42.47 112 LEU A N 1
ATOM 902 C CA . LEU A 1 112 ? 14.903 10.525 -8.098 1.00 42.47 112 LEU A CA 1
ATOM 903 C C . LEU A 1 112 ? 14.948 10.546 -9.634 1.00 42.47 112 LEU A C 1
ATOM 905 O O . LEU A 1 112 ? 15.782 9.859 -10.216 1.00 42.47 112 LEU A O 1
ATOM 909 N N . LEU A 1 113 ? 14.084 11.319 -10.301 1.00 52.19 113 LEU A N 1
ATOM 910 C CA . LEU A 1 113 ? 14.104 11.450 -11.760 1.00 52.19 113 LEU A CA 1
ATOM 911 C C . LEU A 1 113 ? 14.724 12.789 -12.146 1.00 52.19 113 LEU A C 1
ATOM 913 O O . LEU A 1 113 ? 14.197 13.854 -11.821 1.00 52.19 113 LEU A O 1
ATOM 917 N N . ASN A 1 114 ? 15.830 12.733 -12.879 1.00 53.41 114 ASN A N 1
ATOM 918 C CA . ASN A 1 114 ? 16.476 13.914 -13.441 1.00 53.41 114 ASN A CA 1
ATOM 919 C C . ASN A 1 114 ? 15.493 14.587 -14.424 1.00 53.41 114 ASN A C 1
ATOM 921 O O . ASN A 1 114 ? 14.712 13.891 -15.076 1.00 53.41 114 ASN A O 1
ATOM 925 N N . GLN A 1 115 ? 15.552 15.915 -14.602 1.00 58.84 115 GLN A N 1
ATOM 926 C CA . GLN A 1 115 ? 14.634 16.654 -15.497 1.00 58.84 115 GLN A CA 1
ATOM 927 C C . GLN A 1 115 ? 14.507 16.025 -16.900 1.00 58.84 115 GLN A C 1
ATOM 929 O O . GLN A 1 115 ? 13.421 15.982 -17.468 1.00 58.84 115 GLN A O 1
ATOM 934 N N . GLN A 1 116 ? 15.597 15.457 -17.424 1.00 60.69 116 GLN A N 1
ATOM 935 C CA . GLN A 1 116 ? 15.624 14.757 -18.712 1.00 60.69 116 GLN A CA 1
ATOM 936 C C . GLN A 1 116 ? 14.789 13.462 -18.727 1.00 60.69 116 GLN A C 1
ATOM 938 O O . GLN A 1 116 ? 14.073 13.217 -19.694 1.00 60.69 116 GLN A O 1
ATOM 943 N N . GLN A 1 117 ? 14.838 12.659 -17.658 1.00 62.91 117 GLN A N 1
ATOM 944 C CA . GLN A 1 117 ? 14.056 11.418 -17.536 1.00 62.91 117 GLN A CA 1
ATOM 945 C C . GLN A 1 117 ? 12.562 11.713 -17.363 1.00 62.91 117 GLN A C 1
ATOM 947 O O . GLN A 1 117 ? 11.707 11.007 -17.897 1.00 62.91 117 GLN A O 1
ATOM 952 N N . PHE A 1 118 ? 12.239 12.793 -16.651 1.00 63.19 118 PHE A N 1
ATOM 953 C CA . PHE A 1 118 ? 10.865 13.262 -16.516 1.00 63.19 118 PHE A CA 1
ATOM 954 C C . PHE A 1 118 ? 10.290 13.709 -17.871 1.00 63.19 118 PHE A C 1
ATOM 956 O O . PHE A 1 118 ? 9.203 13.278 -18.251 1.00 63.19 118 PHE A O 1
ATOM 963 N N . GLN A 1 119 ? 11.056 14.479 -18.654 1.00 63.47 119 GLN A N 1
ATOM 964 C CA . GLN A 1 119 ? 10.651 14.922 -19.994 1.00 63.47 119 GLN A CA 1
ATOM 965 C C . GLN A 1 119 ? 10.409 13.742 -20.955 1.00 63.47 119 GLN A C 1
ATOM 967 O O . GLN A 1 119 ? 9.456 13.758 -21.738 1.00 63.47 119 GLN A O 1
ATOM 972 N N . SER A 1 120 ? 11.238 12.692 -20.884 1.00 65.19 120 SER A N 1
ATOM 973 C CA . SER A 1 120 ? 11.044 11.487 -21.701 1.00 65.19 120 SER A CA 1
ATOM 974 C C . SER A 1 120 ? 9.802 10.688 -21.311 1.00 65.19 120 SER A C 1
ATOM 976 O O . SER A 1 120 ? 9.234 10.016 -22.163 1.00 65.19 120 SER A O 1
ATOM 978 N N . LEU A 1 121 ? 9.355 10.749 -20.053 1.00 65.44 121 LEU A N 1
ATOM 979 C CA . LEU A 1 121 ? 8.149 10.042 -19.603 1.00 65.44 121 LEU A CA 1
ATOM 980 C C . LEU A 1 121 ? 6.850 10.733 -20.038 1.00 65.44 121 LEU A C 1
ATOM 982 O O . LEU A 1 121 ? 5.836 10.066 -20.189 1.00 65.44 121 LEU A O 1
ATOM 986 N N . ILE A 1 122 ? 6.857 12.052 -20.241 1.00 63.34 122 ILE A N 1
ATOM 987 C CA . ILE A 1 122 ? 5.638 12.810 -20.578 1.00 63.34 122 ILE A CA 1
ATOM 988 C C . ILE A 1 122 ? 5.391 12.887 -22.095 1.00 63.34 122 ILE A C 1
ATOM 990 O O . ILE A 1 122 ? 4.303 13.249 -22.540 1.00 63.34 122 ILE A O 1
ATOM 994 N N . THR A 1 123 ? 6.365 12.507 -22.922 1.00 62.84 123 THR A N 1
ATOM 995 C CA . THR A 1 123 ? 6.185 12.485 -24.379 1.00 62.84 123 THR A CA 1
ATOM 996 C C . THR A 1 123 ? 5.295 11.311 -24.814 1.00 62.84 123 THR A C 1
ATOM 998 O O . THR A 1 123 ? 5.485 10.162 -24.417 1.00 62.84 123 THR A O 1
ATOM 1001 N N . SER A 1 124 ? 4.295 11.609 -25.649 1.00 52.84 124 SER A N 1
ATOM 1002 C CA . SER A 1 124 ? 3.069 10.819 -25.878 1.00 52.84 124 SER A CA 1
ATOM 1003 C C . SER A 1 124 ? 3.218 9.447 -26.560 1.00 52.84 124 SER A C 1
ATOM 1005 O O . SER A 1 124 ? 2.214 8.779 -26.789 1.00 52.84 124 SER A O 1
ATOM 1007 N N . ASN A 1 125 ? 4.438 8.972 -26.817 1.00 59.34 125 ASN A N 1
ATOM 1008 C CA . ASN A 1 125 ? 4.719 7.656 -27.410 1.00 59.34 125 ASN A CA 1
ATOM 1009 C C . ASN A 1 125 ? 5.722 6.816 -26.600 1.00 59.34 125 ASN A C 1
ATOM 1011 O O . ASN A 1 125 ? 6.294 5.860 -27.122 1.00 59.34 125 ASN A O 1
ATOM 1015 N N . ASN A 1 126 ? 5.943 7.145 -25.326 1.00 68.88 126 ASN A N 1
ATOM 1016 C CA . ASN A 1 126 ? 6.808 6.341 -24.474 1.00 68.88 126 ASN A CA 1
ATOM 1017 C C . ASN A 1 126 ? 6.061 5.100 -23.938 1.00 68.88 126 ASN A C 1
ATOM 1019 O O . ASN A 1 126 ? 5.073 5.220 -23.209 1.00 68.88 126 ASN A O 1
ATOM 1023 N N . LEU A 1 127 ? 6.549 3.904 -24.283 1.00 70.25 127 LEU A N 1
ATOM 1024 C CA . LEU A 1 127 ? 6.045 2.622 -23.777 1.00 70.25 127 LEU A CA 1
ATOM 1025 C C . LEU A 1 127 ? 6.053 2.574 -22.238 1.00 70.25 127 LEU A C 1
ATOM 1027 O O . LEU A 1 127 ? 5.110 2.063 -21.636 1.00 70.25 127 LEU A O 1
ATOM 1031 N N . ASP A 1 128 ? 7.053 3.182 -21.597 1.00 70.00 128 ASP A N 1
ATOM 1032 C CA . ASP A 1 128 ? 7.163 3.257 -20.139 1.00 70.00 128 ASP A CA 1
ATOM 1033 C C . ASP A 1 128 ? 6.012 4.073 -19.534 1.00 70.00 128 ASP A C 1
ATOM 1035 O O . ASP A 1 128 ? 5.451 3.694 -18.506 1.00 70.00 128 ASP A O 1
ATOM 1039 N N . ALA A 1 129 ? 5.589 5.153 -20.200 1.00 68.75 129 ALA A N 1
ATOM 1040 C CA . ALA A 1 129 ? 4.456 5.973 -19.773 1.00 68.75 129 ALA A CA 1
ATOM 1041 C C . ALA A 1 129 ? 3.123 5.218 -19.894 1.00 68.75 129 ALA A C 1
ATOM 1043 O O . ALA A 1 129 ? 2.261 5.324 -19.020 1.00 68.75 129 ALA A O 1
ATOM 1044 N N . GLN A 1 130 ? 2.965 4.407 -20.945 1.00 72.31 130 GLN A N 1
ATOM 1045 C CA . GLN A 1 130 ? 1.788 3.550 -21.120 1.00 72.31 130 GLN A CA 1
ATOM 1046 C C . GLN A 1 130 ? 1.719 2.462 -20.040 1.00 72.31 130 GLN A C 1
ATOM 1048 O O . GLN A 1 130 ? 0.654 2.229 -19.464 1.00 72.31 130 GLN A O 1
ATOM 1053 N N . ILE A 1 131 ? 2.859 1.848 -19.711 1.00 74.50 131 ILE A N 1
ATOM 1054 C CA . ILE A 1 131 ? 2.964 0.869 -18.623 1.00 74.50 131 ILE A CA 1
ATOM 1055 C C . ILE A 1 131 ? 2.649 1.539 -17.281 1.00 74.50 131 ILE A C 1
ATOM 1057 O O . ILE A 1 131 ? 1.806 1.038 -16.537 1.00 74.50 131 ILE A O 1
ATOM 1061 N N . LEU A 1 132 ? 3.235 2.706 -16.997 1.00 72.94 132 LEU A N 1
ATOM 1062 C CA . LEU A 1 132 ? 2.961 3.480 -15.782 1.00 72.94 132 LEU A CA 1
ATOM 1063 C C . LEU A 1 132 ? 1.478 3.829 -15.640 1.00 72.94 132 LEU A C 1
ATOM 1065 O O . LEU A 1 132 ? 0.920 3.635 -14.564 1.00 72.94 132 LEU A O 1
ATOM 1069 N N . LYS A 1 133 ? 0.824 4.273 -16.719 1.00 71.62 133 LYS A N 1
ATOM 1070 C CA . LYS A 1 133 ? -0.616 4.568 -16.740 1.00 71.62 133 LYS A CA 1
ATOM 1071 C C . LYS A 1 133 ? -1.478 3.333 -16.460 1.00 71.62 133 LYS A C 1
ATOM 1073 O O . LYS A 1 133 ? -2.544 3.452 -15.866 1.00 71.62 133 LYS A O 1
ATOM 1078 N N . SER A 1 134 ? -1.038 2.151 -16.892 1.00 74.19 134 SER A N 1
ATOM 1079 C CA . SER A 1 134 ? -1.756 0.898 -16.624 1.00 74.19 134 SER A CA 1
ATOM 1080 C C . SER A 1 134 ? -1.588 0.408 -15.183 1.00 74.19 134 SER A C 1
ATOM 1082 O O . SER A 1 134 ? -2.459 -0.286 -14.663 1.00 74.19 134 SER A O 1
ATOM 1084 N N . ILE A 1 135 ? -0.474 0.769 -14.538 1.00 73.81 135 ILE A N 1
ATOM 1085 C CA . ILE A 1 135 ? -0.125 0.284 -13.203 1.00 73.81 135 ILE A CA 1
ATOM 1086 C C . ILE A 1 135 ? -0.530 1.277 -12.127 1.00 73.81 135 ILE A C 1
ATOM 1088 O O . ILE A 1 135 ? -0.877 0.827 -11.049 1.00 73.81 135 ILE A O 1
ATOM 1092 N N . LEU A 1 136 ? -0.498 2.587 -12.368 1.00 74.00 136 LEU A N 1
ATOM 1093 C CA . LEU A 1 136 ? -0.778 3.615 -11.367 1.00 74.00 136 LEU A CA 1
ATOM 1094 C C . LEU A 1 136 ? -1.860 4.584 -11.843 1.00 74.00 136 LEU A C 1
ATOM 1096 O O . LEU A 1 136 ? -1.955 4.859 -13.039 1.00 74.00 136 LEU A O 1
ATOM 1100 N N . PRO A 1 137 ? -2.654 5.147 -10.913 1.00 71.19 137 PRO A N 1
ATOM 1101 C CA . PRO A 1 137 ? -3.689 6.110 -11.252 1.00 71.19 137 PRO A CA 1
ATOM 1102 C C . PRO A 1 137 ? -3.046 7.468 -11.560 1.00 71.19 137 PRO A C 1
ATOM 1104 O O . PRO A 1 137 ? -2.982 8.348 -10.699 1.00 71.19 137 PRO A O 1
ATOM 1107 N N . LEU A 1 138 ? -2.515 7.614 -12.773 1.00 73.38 138 LEU A N 1
ATOM 1108 C CA . LEU A 1 138 ? -1.850 8.816 -13.263 1.00 73.38 138 LEU A CA 1
ATOM 1109 C C . LEU A 1 138 ? -2.469 9.276 -14.585 1.00 73.38 138 LEU A C 1
ATOM 1111 O O . LEU A 1 138 ? -2.651 8.494 -15.522 1.00 73.38 138 LEU A O 1
ATOM 1115 N N . THR A 1 139 ? -2.703 10.580 -14.679 1.00 72.69 139 THR A N 1
ATOM 1116 C CA . THR A 1 139 ? -3.030 11.289 -15.912 1.00 72.69 139 THR A CA 1
ATOM 1117 C C . THR A 1 139 ? -1.805 12.073 -16.361 1.00 72.69 139 THR A C 1
ATOM 1119 O O . THR A 1 139 ? -1.192 12.791 -15.577 1.00 72.69 139 THR A O 1
ATOM 1122 N N . PHE A 1 140 ? -1.466 11.962 -17.639 1.00 72.12 140 PHE A N 1
ATOM 1123 C CA . PHE A 1 140 ? -0.391 12.723 -18.267 1.00 72.12 140 PHE A CA 1
ATOM 1124 C C . PHE A 1 140 ? -1.044 13.848 -19.079 1.00 72.12 140 PHE A C 1
ATOM 1126 O O . PHE A 1 140 ? -1.812 13.564 -19.999 1.00 72.12 140 PHE A O 1
ATOM 1133 N N . LEU A 1 141 ? -0.796 15.100 -18.694 1.00 67.69 141 LEU A N 1
ATOM 1134 C CA . LEU A 1 141 ? -1.330 16.317 -19.316 1.00 67.69 141 LEU A CA 1
ATOM 1135 C C . LEU A 1 141 ? -0.147 17.220 -19.652 1.00 67.69 141 LEU A C 1
ATOM 1137 O O . LEU A 1 141 ? 0.585 17.565 -18.740 1.00 67.69 141 LEU A O 1
ATOM 1141 N N . ASP A 1 142 ? 0.056 17.551 -20.929 1.00 64.12 142 ASP A N 1
ATOM 1142 C CA . ASP A 1 142 ? 1.082 18.459 -21.479 1.00 64.12 142 ASP A CA 1
ATOM 1143 C C . ASP A 1 142 ? 2.140 18.981 -20.476 1.00 64.12 142 ASP A C 1
ATOM 1145 O O . ASP A 1 142 ? 1.984 20.036 -19.866 1.00 64.12 142 ASP A O 1
ATOM 1149 N N . ASN A 1 143 ? 3.254 18.244 -20.351 1.00 63.12 143 ASN A N 1
ATOM 1150 C CA . ASN A 1 143 ? 4.401 18.489 -19.451 1.00 63.12 143 ASN A CA 1
ATOM 1151 C C . ASN A 1 143 ? 4.188 18.241 -17.942 1.00 63.12 143 ASN A C 1
ATOM 1153 O O . ASN A 1 143 ? 5.114 18.455 -17.156 1.00 63.12 143 ASN A O 1
ATOM 1157 N N . GLU A 1 144 ? 3.039 17.712 -17.529 1.00 65.50 144 GLU A N 1
ATOM 1158 C CA . GLU A 1 144 ? 2.735 17.363 -16.142 1.00 65.50 144 GLU A CA 1
ATOM 1159 C C . GLU A 1 144 ? 2.178 15.937 -15.988 1.00 65.50 144 GLU A C 1
ATOM 1161 O O . GLU A 1 144 ? 1.487 15.386 -16.848 1.00 65.50 144 GLU A O 1
ATOM 1166 N N . ILE A 1 145 ? 2.489 15.330 -14.840 1.00 68.19 145 ILE A N 1
ATOM 1167 C CA . ILE A 1 145 ? 1.906 14.065 -14.388 1.00 68.19 145 ILE A CA 1
ATOM 1168 C C . ILE A 1 145 ? 1.034 14.393 -13.182 1.00 68.19 145 ILE A C 1
ATOM 1170 O O . ILE A 1 145 ? 1.541 14.831 -12.148 1.00 68.19 145 ILE A O 1
ATOM 1174 N N . ILE A 1 146 ? -0.268 14.170 -13.317 1.00 70.75 146 ILE A N 1
ATOM 1175 C CA . ILE A 1 146 ? -1.266 14.475 -12.297 1.00 70.75 146 ILE A CA 1
ATOM 1176 C C . ILE A 1 146 ? -1.832 13.158 -11.752 1.00 70.75 146 ILE A C 1
ATOM 1178 O O . ILE A 1 146 ? -2.201 12.283 -12.537 1.00 70.75 146 ILE A O 1
ATOM 1182 N N . PRO A 1 147 ? -1.931 12.975 -10.426 1.00 68.94 147 PRO A N 1
ATOM 1183 C CA . PRO A 1 147 ? -2.657 11.848 -9.848 1.00 68.94 147 PRO A CA 1
ATOM 1184 C C . PRO A 1 147 ? -4.111 11.797 -10.348 1.00 68.94 147 PRO A C 1
ATOM 1186 O O . PRO A 1 147 ? -4.805 12.809 -10.344 1.00 68.94 147 PRO A O 1
ATOM 1189 N N . SER A 1 148 ? -4.587 10.619 -10.751 1.00 68.25 148 SER A N 1
ATOM 1190 C CA . SER A 1 148 ? -5.937 10.379 -11.289 1.00 68.25 148 SER A CA 1
ATOM 1191 C C . SER A 1 148 ? -6.760 9.405 -10.433 1.00 68.25 148 SER A C 1
ATOM 1193 O O . SER A 1 148 ? -7.685 8.759 -10.927 1.00 68.25 148 SER A O 1
ATOM 1195 N N . GLY A 1 149 ? -6.366 9.221 -9.168 1.00 61.97 149 GLY A N 1
ATOM 1196 C CA . GLY A 1 149 ? -6.993 8.280 -8.236 1.00 61.97 149 GLY A CA 1
ATOM 1197 C C . GLY A 1 149 ? -8.325 8.784 -7.673 1.00 61.97 149 GLY A C 1
ATOM 1198 O O . GLY A 1 149 ? -8.601 9.978 -7.674 1.00 61.97 149 GLY A O 1
ATOM 1199 N N . LEU A 1 150 ? -9.140 7.861 -7.154 1.00 59.53 150 LEU A N 1
ATOM 1200 C CA . LEU A 1 150 ? -10.516 8.118 -6.704 1.00 59.53 150 LEU A CA 1
ATOM 1201 C C . LEU A 1 150 ? -10.656 8.637 -5.255 1.00 59.53 150 LEU A C 1
ATOM 1203 O O . LEU A 1 150 ? -11.768 8.631 -4.735 1.00 59.53 150 LEU A O 1
ATOM 1207 N N . ILE A 1 151 ? -9.591 9.096 -4.579 1.00 55.25 151 ILE A N 1
ATOM 1208 C CA . ILE A 1 151 ? -9.733 9.666 -3.222 1.00 55.25 151 ILE A CA 1
ATOM 1209 C C . ILE A 1 151 ? -9.197 11.097 -3.155 1.00 55.25 151 ILE A C 1
ATOM 1211 O O . ILE A 1 151 ? -7.992 11.333 -3.081 1.00 55.25 151 ILE A O 1
ATOM 1215 N N . PHE A 1 152 ? -10.143 12.040 -3.130 1.00 52.62 152 PHE A N 1
ATOM 1216 C CA . PHE A 1 152 ? -9.947 13.474 -2.935 1.00 52.62 152 PHE A CA 1
ATOM 1217 C C . PHE A 1 152 ? -11.086 14.018 -2.055 1.00 52.62 152 PHE A C 1
ATOM 1219 O O . PHE A 1 152 ? -12.247 13.959 -2.458 1.00 52.62 152 PHE A O 1
ATOM 1226 N N . ILE A 1 153 ? -10.777 14.532 -0.856 1.00 50.09 153 ILE A N 1
ATOM 1227 C CA . ILE A 1 153 ? -11.773 15.109 0.068 1.00 50.09 153 ILE A CA 1
ATOM 1228 C C . ILE A 1 153 ? -11.408 16.576 0.360 1.00 50.09 153 ILE A C 1
ATOM 1230 O O . ILE A 1 153 ? -10.774 16.884 1.366 1.00 50.09 153 ILE A O 1
ATOM 1234 N N . GLY A 1 154 ? -11.796 17.480 -0.550 1.00 48.19 154 GLY A N 1
ATOM 1235 C CA . GLY A 1 154 ? -11.684 18.945 -0.403 1.00 48.19 154 GLY A CA 1
ATOM 1236 C C . GLY A 1 154 ? -10.813 19.631 -1.465 1.00 48.19 154 GLY A C 1
ATOM 1237 O O . GLY A 1 154 ? -9.939 19.001 -2.033 1.00 48.19 154 GLY A O 1
ATOM 1238 N N . LEU A 1 155 ? -11.048 20.922 -1.745 1.00 47.94 155 LEU A N 1
ATOM 1239 C CA . LEU A 1 155 ? -10.296 21.713 -2.739 1.00 47.94 155 LEU A CA 1
ATOM 1240 C C . LEU A 1 155 ? -8.790 21.739 -2.437 1.00 47.94 155 LEU A C 1
ATOM 1242 O O . LEU A 1 155 ? -8.378 21.972 -1.299 1.00 47.94 155 LEU A O 1
ATOM 1246 N N . GLY A 1 156 ? -7.972 21.563 -3.476 1.00 51.19 156 GLY A N 1
ATOM 1247 C CA . GLY A 1 156 ? -6.523 21.647 -3.354 1.00 51.19 156 GLY A CA 1
ATOM 1248 C C . GLY A 1 156 ? -6.101 23.065 -2.967 1.00 51.19 156 GLY A C 1
ATOM 1249 O O . GLY A 1 156 ? -6.439 24.027 -3.653 1.00 51.19 156 GLY A O 1
ATOM 1250 N N . THR A 1 157 ? -5.379 23.206 -1.860 1.00 54.50 157 THR A N 1
ATOM 1251 C CA . THR A 1 157 ? -4.745 24.463 -1.444 1.00 54.50 157 THR A CA 1
ATOM 1252 C C . THR A 1 157 ? -3.247 24.413 -1.752 1.00 54.50 157 THR A C 1
ATOM 1254 O O . THR A 1 157 ? -2.690 23.341 -1.978 1.00 54.50 157 THR A O 1
ATOM 1257 N N . HIS A 1 158 ? -2.537 25.542 -1.659 1.00 53.03 158 HIS A N 1
ATOM 1258 C CA . HIS A 1 158 ? -1.063 25.548 -1.714 1.00 53.03 158 HIS A CA 1
ATOM 1259 C C . HIS A 1 158 ? -0.392 24.638 -0.660 1.00 53.03 158 HIS A C 1
ATOM 1261 O O . HIS A 1 158 ? 0.806 24.385 -0.747 1.00 53.03 158 HIS A O 1
ATOM 1267 N N . GLN A 1 159 ? -1.142 24.159 0.339 1.00 53.16 159 GLN A N 1
ATOM 1268 C CA . GLN A 1 159 ? -0.669 23.262 1.394 1.00 53.16 159 GLN A CA 1
ATOM 1269 C C . GLN A 1 159 ? -1.076 21.795 1.180 1.00 53.16 159 GLN A C 1
ATOM 1271 O O . GLN A 1 159 ? -0.571 20.921 1.892 1.00 53.16 159 GLN A O 1
ATOM 1276 N N . SER A 1 160 ? -1.988 21.511 0.242 1.00 54.94 160 SER A N 1
ATOM 1277 C CA . SER A 1 160 ? -2.384 20.142 -0.088 1.00 54.94 160 SER A CA 1
ATOM 1278 C C . SER A 1 160 ? -1.383 19.536 -1.061 1.00 54.94 160 SER A C 1
ATOM 1280 O O . SER A 1 160 ? -1.145 20.072 -2.141 1.00 54.94 160 SER A O 1
ATOM 1282 N N . ILE A 1 161 ? -0.822 18.401 -0.669 1.00 59.78 161 ILE A N 1
ATOM 1283 C CA . ILE A 1 161 ? 0.074 17.595 -1.488 1.00 59.78 161 ILE A CA 1
ATOM 1284 C C . ILE A 1 161 ? -0.733 16.422 -2.049 1.00 59.78 161 ILE A C 1
ATOM 1286 O O . ILE A 1 161 ? -1.481 15.786 -1.306 1.00 59.78 161 ILE A O 1
ATOM 1290 N N . GLY A 1 162 ? -0.571 16.131 -3.340 1.00 62.81 162 GLY A N 1
ATOM 1291 C CA . GLY A 1 162 ? -1.178 14.981 -4.007 1.00 62.81 162 GLY A CA 1
ATOM 1292 C C . GLY A 1 162 ? -0.115 14.041 -4.568 1.00 62.81 162 GLY A C 1
ATOM 1293 O O . GLY A 1 162 ? 0.885 14.488 -5.124 1.00 62.81 162 GLY A O 1
ATOM 1294 N N . ILE A 1 163 ? -0.341 12.736 -4.446 1.00 71.31 163 ILE A N 1
ATOM 1295 C CA . ILE A 1 163 ? 0.515 11.692 -5.019 1.00 71.31 163 ILE A CA 1
ATOM 1296 C C . ILE A 1 163 ? -0.371 10.576 -5.579 1.00 71.31 163 ILE A C 1
ATOM 1298 O O . ILE A 1 163 ? -1.366 10.186 -4.969 1.00 71.31 163 ILE A O 1
ATOM 1302 N N . GLY A 1 164 ? -0.021 10.075 -6.765 1.00 74.88 164 GLY A N 1
ATOM 1303 C CA . GLY A 1 164 ? -0.665 8.908 -7.357 1.00 74.88 164 GLY A CA 1
ATOM 1304 C C . GLY A 1 164 ? -0.036 7.646 -6.787 1.00 74.88 164 GLY A C 1
ATOM 1305 O O . GLY A 1 164 ? 1.143 7.382 -7.027 1.00 74.88 164 GLY A O 1
ATOM 1306 N N . MET A 1 165 ? -0.806 6.882 -6.017 1.00 80.94 165 MET A N 1
ATOM 1307 C CA . MET A 1 165 ? -0.323 5.665 -5.374 1.00 80.94 165 MET A CA 1
ATOM 1308 C C . MET A 1 165 ? -1.397 4.583 -5.324 1.00 80.94 165 MET A C 1
ATOM 1310 O O . MET A 1 165 ? -2.591 4.878 -5.287 1.00 80.94 165 MET A O 1
ATOM 1314 N N . HIS A 1 166 ? -0.948 3.335 -5.241 1.00 85.38 166 HIS A N 1
ATOM 1315 C CA . HIS A 1 166 ? -1.752 2.236 -4.724 1.00 85.38 166 HIS A CA 1
ATOM 1316 C C . HIS A 1 166 ? -1.496 2.057 -3.242 1.00 85.38 166 HIS A C 1
ATOM 1318 O O . HIS A 1 166 ? -0.348 2.050 -2.795 1.00 85.38 166 HIS A O 1
ATOM 1324 N N . VAL A 1 167 ? -2.577 1.859 -2.500 1.00 88.81 167 VAL A N 1
ATOM 1325 C CA . VAL A 1 167 ? -2.549 1.609 -1.064 1.00 88.81 167 VAL A CA 1
ATOM 1326 C C . VAL A 1 167 ? -3.033 0.189 -0.822 1.00 88.81 167 VAL A C 1
ATOM 1328 O O . VAL A 1 167 ? -4.104 -0.195 -1.283 1.00 88.81 167 VAL A O 1
ATOM 1331 N N . CYS A 1 168 ? -2.267 -0.581 -0.060 1.00 89.62 168 CYS A N 1
ATOM 1332 C CA . CYS A 1 168 ? -2.688 -1.877 0.446 1.00 89.62 168 CYS A CA 1
ATOM 1333 C C . CYS A 1 168 ? -2.615 -1.858 1.974 1.00 89.62 168 CYS A C 1
ATOM 1335 O O . CYS A 1 168 ? -1.556 -1.629 2.560 1.00 89.62 168 CYS A O 1
ATOM 1337 N N . SER A 1 169 ? -3.763 -2.052 2.616 1.00 91.00 169 SER A N 1
ATOM 1338 C CA . SER A 1 169 ? -3.907 -2.144 4.067 1.00 91.00 169 SER A CA 1
ATOM 1339 C C . SER A 1 169 ? -5.192 -2.907 4.405 1.00 91.00 169 SER A C 1
ATOM 1341 O O . SER A 1 169 ? -5.944 -3.306 3.517 1.00 91.00 169 SER A O 1
ATOM 1343 N N . HIS A 1 170 ? -5.455 -3.101 5.693 1.00 89.19 170 HIS A N 1
ATOM 1344 C CA . HIS A 1 170 ? -6.601 -3.841 6.218 1.00 89.19 170 HIS A CA 1
ATOM 1345 C C . HIS A 1 170 ? -7.882 -2.994 6.224 1.00 89.19 170 HIS A C 1
ATOM 1347 O O . HIS A 1 170 ? -8.532 -2.868 7.256 1.00 89.19 170 HIS A O 1
ATOM 1353 N N . PHE A 1 171 ? -8.227 -2.373 5.099 1.00 90.50 171 PHE A N 1
ATOM 1354 C CA . PHE A 1 171 ? -9.469 -1.616 4.970 1.00 90.50 171 PHE A CA 1
ATOM 1355 C C . PHE A 1 171 ? -10.703 -2.515 5.123 1.00 90.50 171 PHE A C 1
ATOM 1357 O O . PHE A 1 171 ? -10.691 -3.668 4.688 1.00 90.50 171 PHE A O 1
ATOM 1364 N N . ILE A 1 172 ? -11.771 -1.979 5.714 1.00 90.25 172 ILE A N 1
ATOM 1365 C CA . ILE A 1 172 ? -13.072 -2.648 5.792 1.00 90.25 172 ILE A CA 1
ATOM 1366 C C . ILE A 1 172 ? -13.920 -2.181 4.605 1.00 90.25 172 ILE A C 1
ATOM 1368 O O . ILE A 1 172 ? -14.262 -0.997 4.544 1.00 90.25 172 ILE A O 1
ATOM 1372 N N . PRO A 1 173 ? -14.244 -3.060 3.649 1.00 91.12 173 PRO A N 1
ATOM 1373 C CA . PRO A 1 173 ? -15.112 -2.690 2.547 1.00 91.12 173 PRO A CA 1
ATOM 1374 C C . PRO A 1 173 ? -16.592 -2.771 2.948 1.00 91.12 173 PRO A C 1
ATOM 1376 O O . PRO A 1 173 ? -16.932 -3.400 3.953 1.00 91.12 173 PRO A O 1
ATOM 1379 N N . THR A 1 174 ? -17.472 -2.195 2.130 1.00 91.31 174 THR A N 1
ATOM 1380 C CA . THR A 1 174 ? -18.923 -2.397 2.253 1.00 91.31 174 THR A CA 1
ATOM 1381 C C . THR A 1 174 ? -19.322 -3.846 1.943 1.00 91.31 174 THR A C 1
ATOM 1383 O O . THR A 1 174 ? -18.505 -4.675 1.523 1.00 91.31 174 THR A O 1
ATOM 1386 N N . VAL A 1 175 ? -20.608 -4.168 2.116 1.00 86.81 175 VAL A N 1
ATOM 1387 C CA . VAL A 1 175 ? -21.166 -5.499 1.814 1.00 86.81 175 VAL A CA 1
ATOM 1388 C C . VAL A 1 175 ? -20.982 -5.871 0.339 1.00 86.81 175 VAL A C 1
ATOM 1390 O O . VAL A 1 175 ? -20.680 -7.026 0.037 1.00 86.81 175 VAL A O 1
ATOM 1393 N N . GL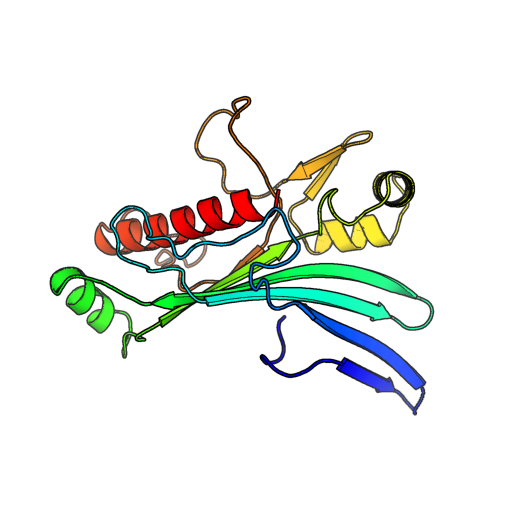U A 1 176 ? -21.107 -4.896 -0.562 1.00 90.19 176 GLU A N 1
ATOM 1394 C CA . GLU A 1 176 ? -20.901 -5.043 -2.008 1.00 90.19 176 GLU A CA 1
ATOM 1395 C C . GLU A 1 176 ? -19.427 -5.282 -2.368 1.00 90.19 176 GLU A C 1
ATOM 1397 O O . GLU A 1 176 ? -19.137 -5.836 -3.421 1.00 90.19 176 GLU A O 1
ATOM 1402 N N . ARG A 1 177 ? -18.502 -4.948 -1.455 1.00 82.44 177 ARG A N 1
ATOM 1403 C CA . ARG A 1 177 ? -17.042 -5.111 -1.570 1.00 82.44 177 ARG A CA 1
ATOM 1404 C C . ARG A 1 177 ? -16.351 -4.257 -2.632 1.00 82.44 177 ARG A C 1
ATOM 1406 O O . ARG A 1 177 ? -15.192 -4.516 -2.950 1.00 82.44 177 ARG A O 1
ATOM 1413 N N . ASP A 1 178 ? -17.021 -3.210 -3.097 1.00 83.44 178 ASP A N 1
ATOM 1414 C CA . ASP A 1 178 ? -16.491 -2.310 -4.125 1.00 83.44 178 ASP A CA 1
ATOM 1415 C C . ASP A 1 178 ? -15.891 -1.021 -3.543 1.00 83.44 178 ASP A C 1
ATOM 1417 O O . ASP A 1 178 ? -15.024 -0.398 -4.158 1.00 83.44 178 ASP A O 1
ATOM 1421 N N . THR A 1 179 ? -16.331 -0.607 -2.351 1.00 87.25 179 THR A N 1
ATOM 1422 C CA . THR A 1 179 ? -15.933 0.659 -1.720 1.00 87.25 179 THR A CA 1
ATOM 1423 C C . THR A 1 179 ? -15.594 0.480 -0.243 1.00 87.25 179 THR A C 1
ATOM 1425 O O . THR A 1 179 ? -15.869 -0.557 0.360 1.00 87.25 179 THR A O 1
ATOM 1428 N N . LEU A 1 180 ? -14.949 1.493 0.342 1.00 91.00 180 LEU A N 1
ATOM 1429 C CA . LEU A 1 180 ? -14.670 1.548 1.776 1.00 91.00 180 LEU A CA 1
ATOM 1430 C C . LEU A 1 180 ? -15.956 1.824 2.555 1.00 91.00 180 LEU A C 1
ATOM 1432 O O . LEU A 1 180 ? -16.702 2.740 2.207 1.00 91.00 180 LEU A O 1
ATOM 1436 N N . ASP A 1 181 ? -16.180 1.082 3.638 1.00 92.06 181 ASP A N 1
ATOM 1437 C CA . ASP A 1 181 ? -17.302 1.352 4.531 1.00 92.06 181 ASP A CA 1
ATOM 1438 C C . ASP A 1 181 ? -16.987 2.561 5.421 1.00 92.06 181 ASP A C 1
ATOM 1440 O O . ASP A 1 181 ? -16.173 2.495 6.345 1.00 92.06 181 ASP A O 1
ATOM 1444 N N . LEU A 1 182 ? -17.610 3.689 5.089 1.00 92.06 182 LEU A N 1
ATOM 1445 C CA . LEU A 1 182 ? -17.583 4.923 5.873 1.00 92.06 182 LEU A CA 1
ATOM 1446 C C . LEU A 1 182 ? -18.951 5.218 6.517 1.00 92.06 182 LEU A C 1
ATOM 1448 O O . LEU A 1 182 ? -19.172 6.326 6.997 1.00 92.06 182 LEU A O 1
ATOM 1452 N N . GLN A 1 183 ? -19.881 4.254 6.502 1.00 90.81 183 GLN A N 1
ATOM 1453 C CA . GLN A 1 183 ? -21.229 4.410 7.054 1.00 90.81 183 GLN A CA 1
ATOM 1454 C C . GLN A 1 183 ? -21.373 3.741 8.424 1.00 90.81 183 GLN A C 1
ATOM 1456 O O . GLN A 1 183 ? -21.952 4.339 9.333 1.00 90.81 183 GLN A O 1
ATOM 1461 N N . ASP A 1 184 ? -20.846 2.524 8.602 1.00 90.81 184 ASP A N 1
ATOM 1462 C CA . ASP A 1 184 ? -20.821 1.879 9.918 1.00 90.81 184 ASP A CA 1
ATOM 1463 C C . ASP A 1 184 ? -19.829 2.597 10.842 1.00 90.81 184 ASP A C 1
ATOM 1465 O O . ASP A 1 184 ? -18.667 2.783 10.498 1.00 90.81 184 ASP A O 1
ATOM 1469 N N . ALA A 1 185 ? -20.261 2.986 12.043 1.00 90.00 185 ALA A N 1
ATOM 1470 C CA . ALA A 1 185 ? -19.474 3.857 12.921 1.00 90.00 185 ALA A CA 1
ATOM 1471 C C . ALA A 1 185 ? -18.095 3.280 13.299 1.00 90.00 185 ALA A C 1
ATOM 1473 O O . ALA A 1 185 ? -17.129 4.028 13.465 1.00 90.00 185 ALA A O 1
ATOM 1474 N N . TYR A 1 186 ? -17.987 1.958 13.445 1.00 89.69 186 TYR A N 1
ATOM 1475 C CA . TYR A 1 186 ? -16.724 1.314 13.794 1.00 89.69 186 TYR A CA 1
ATOM 1476 C C . TYR A 1 186 ? -15.843 1.096 12.559 1.00 89.69 186 TYR A C 1
ATOM 1478 O O . TYR A 1 186 ? -14.635 1.342 12.634 1.00 89.69 186 TYR A O 1
ATOM 1486 N N . ALA A 1 187 ? -16.429 0.680 11.430 1.00 89.25 187 ALA A N 1
ATOM 1487 C CA . ALA A 1 187 ? -15.708 0.541 10.166 1.00 89.25 187 ALA A CA 1
ATOM 1488 C C . ALA A 1 187 ? -15.199 1.888 9.638 1.00 89.25 187 ALA A C 1
ATOM 1490 O O . ALA A 1 187 ? -14.027 1.996 9.274 1.00 89.25 187 ALA A O 1
ATOM 1491 N N . ALA A 1 188 ? -16.037 2.924 9.694 1.00 91.44 188 ALA A N 1
ATOM 1492 C CA . ALA A 1 188 ? -15.703 4.287 9.308 1.00 91.44 188 ALA A CA 1
ATOM 1493 C C . ALA A 1 188 ? -14.518 4.804 10.120 1.00 91.44 188 ALA A C 1
ATOM 1495 O O . ALA A 1 188 ? -13.493 5.159 9.543 1.00 91.44 188 ALA A O 1
ATOM 1496 N N . LYS A 1 189 ? -14.597 4.723 11.457 1.00 90.94 189 LYS A N 1
ATOM 1497 C CA . LYS A 1 189 ? -13.508 5.143 12.349 1.00 90.94 189 LYS A CA 1
ATOM 1498 C C . LYS A 1 189 ? -12.189 4.441 12.012 1.00 90.94 189 LYS A C 1
ATOM 1500 O O . LYS A 1 189 ? -11.135 5.064 12.027 1.00 90.94 189 LYS A O 1
ATOM 1505 N N . TRP A 1 190 ? -12.225 3.151 11.693 1.00 90.94 190 TRP A N 1
ATOM 1506 C CA . TRP A 1 190 ? -11.034 2.401 11.297 1.00 90.94 190 TRP A CA 1
ATOM 1507 C C . TRP A 1 190 ? -10.475 2.801 9.929 1.00 90.94 190 TRP A C 1
ATOM 1509 O O . TRP A 1 190 ? -9.268 3.003 9.780 1.00 90.94 190 TRP A O 1
ATOM 1519 N N . ASN A 1 191 ? -11.343 2.915 8.929 1.00 91.94 191 ASN A N 1
ATOM 1520 C CA . ASN A 1 191 ? -10.949 3.293 7.579 1.00 91.94 191 ASN A CA 1
ATOM 1521 C C . ASN A 1 191 ? -10.392 4.721 7.545 1.00 91.94 191 ASN A C 1
ATOM 1523 O O . ASN A 1 191 ? -9.368 4.950 6.905 1.00 91.94 191 ASN A O 1
ATOM 1527 N N . GLU A 1 192 ? -10.995 5.653 8.285 1.00 91.50 192 GLU A N 1
ATOM 1528 C CA . GLU A 1 192 ? -10.494 7.019 8.459 1.00 91.50 192 GLU A CA 1
ATOM 1529 C C . GLU A 1 192 ? -9.090 7.044 9.072 1.00 91.50 192 GLU A C 1
ATOM 1531 O O . GLU A 1 192 ? -8.231 7.789 8.602 1.00 91.50 192 GLU A O 1
ATOM 1536 N N . GLU A 1 193 ? -8.812 6.194 10.065 1.00 91.19 193 GLU A N 1
ATOM 1537 C CA . GLU A 1 193 ? -7.474 6.079 10.657 1.00 91.19 193 GLU A CA 1
ATOM 1538 C C . GLU A 1 193 ? -6.428 5.604 9.654 1.00 91.19 193 GLU A C 1
ATOM 1540 O O . GLU A 1 193 ? -5.336 6.173 9.566 1.00 91.19 193 GLU A O 1
ATOM 1545 N N . LEU A 1 194 ? -6.764 4.585 8.862 1.00 92.06 194 LEU A N 1
ATOM 1546 C CA . LEU A 1 194 ? -5.878 4.089 7.815 1.00 92.06 194 LEU A CA 1
ATOM 1547 C C . LEU A 1 194 ? -5.643 5.143 6.727 1.00 92.06 194 LEU A C 1
ATOM 1549 O O . LEU A 1 194 ? -4.496 5.352 6.330 1.00 92.06 194 LEU A O 1
ATOM 1553 N N . ILE A 1 195 ? -6.694 5.838 6.280 1.00 91.00 195 ILE A N 1
ATOM 1554 C CA . ILE A 1 195 ? -6.594 6.929 5.297 1.00 91.00 195 ILE A CA 1
ATOM 1555 C C . ILE A 1 195 ? -5.722 8.066 5.848 1.00 91.00 195 ILE A C 1
ATOM 1557 O O . ILE A 1 195 ? -4.858 8.584 5.140 1.00 91.00 195 ILE A O 1
ATOM 1561 N N . ALA A 1 196 ? -5.890 8.427 7.120 1.00 87.81 196 ALA A N 1
ATOM 1562 C CA . ALA A 1 196 ? -5.089 9.456 7.764 1.00 87.81 196 ALA A CA 1
ATOM 1563 C C . ALA A 1 196 ? -3.605 9.079 7.838 1.00 87.81 196 ALA A C 1
ATOM 1565 O O . ALA A 1 196 ? -2.748 9.900 7.506 1.00 87.81 196 ALA A O 1
ATOM 1566 N N . CYS A 1 197 ? -3.289 7.837 8.221 1.00 88.50 197 CYS A N 1
ATOM 1567 C CA . CYS A 1 197 ? -1.920 7.330 8.187 1.00 88.50 197 CYS A CA 1
ATOM 1568 C C . CYS A 1 197 ? -1.340 7.404 6.772 1.00 88.50 197 CYS A C 1
ATOM 1570 O O . CYS A 1 197 ? -0.240 7.922 6.596 1.00 88.50 197 CYS A O 1
ATOM 1572 N N . VAL A 1 198 ? -2.083 6.955 5.757 1.00 88.38 198 VAL A N 1
ATOM 1573 C CA . VAL A 1 198 ? -1.669 7.038 4.346 1.00 88.38 198 VAL A CA 1
ATOM 1574 C C . VAL A 1 198 ? -1.355 8.479 3.944 1.00 88.38 198 VAL A C 1
ATOM 1576 O O . VAL A 1 198 ? -0.299 8.727 3.367 1.00 88.38 198 VAL A O 1
ATOM 1579 N N . GLY A 1 199 ? -2.214 9.437 4.304 1.00 83.25 199 GLY A N 1
ATOM 1580 C CA . GLY A 1 199 ? -1.984 10.858 4.046 1.00 83.25 199 GLY A CA 1
ATOM 1581 C C . GLY A 1 199 ? -0.733 11.403 4.744 1.00 83.25 199 GLY A C 1
ATOM 1582 O O . GLY A 1 199 ? 0.036 12.146 4.137 1.00 83.25 199 GLY A O 1
ATOM 1583 N N . GLN A 1 200 ? -0.477 11.006 5.994 1.00 81.12 200 GLN A N 1
ATOM 1584 C CA . GLN A 1 200 ? 0.749 11.379 6.714 1.00 81.12 200 GLN A CA 1
ATOM 1585 C C . GLN A 1 200 ? 1.999 10.834 6.013 1.00 81.12 200 GLN A C 1
ATOM 1587 O O . GLN A 1 200 ? 2.958 11.574 5.801 1.00 81.12 200 GLN A O 1
ATOM 1592 N N . ILE A 1 201 ? 1.968 9.565 5.603 1.00 81.62 201 ILE A N 1
ATOM 1593 C CA . ILE A 1 201 ? 3.079 8.911 4.908 1.00 81.62 201 ILE A CA 1
ATOM 1594 C C . ILE A 1 201 ? 3.319 9.564 3.542 1.00 81.62 201 ILE A C 1
ATOM 1596 O O . ILE A 1 201 ? 4.465 9.821 3.186 1.00 81.62 201 ILE A O 1
ATOM 1600 N N . ALA A 1 202 ? 2.255 9.893 2.806 1.00 79.81 202 ALA A N 1
ATOM 1601 C CA . ALA A 1 202 ? 2.330 10.582 1.521 1.00 79.81 202 ALA A CA 1
ATOM 1602 C C . ALA A 1 202 ? 3.106 11.908 1.605 1.00 79.81 202 ALA A C 1
ATOM 1604 O O . ALA A 1 202 ? 3.925 12.197 0.734 1.00 79.81 202 ALA A O 1
ATOM 1605 N N . ARG A 1 203 ? 2.918 12.684 2.683 1.00 75.19 203 ARG A N 1
ATOM 1606 C CA . ARG A 1 203 ? 3.662 13.939 2.918 1.00 75.19 203 ARG A CA 1
ATOM 1607 C C . ARG A 1 203 ? 5.148 13.724 3.188 1.00 75.19 203 ARG A C 1
ATOM 1609 O O . ARG A 1 203 ? 5.921 14.652 3.009 1.00 75.19 203 ARG A O 1
ATOM 1616 N N . CYS A 1 204 ? 5.547 12.537 3.637 1.00 71.06 204 CYS A N 1
ATOM 1617 C CA . CYS A 1 204 ? 6.956 12.188 3.794 1.00 71.06 204 CYS A CA 1
ATOM 1618 C C . CYS A 1 204 ? 7.611 11.749 2.478 1.00 71.06 204 CYS A C 1
ATOM 1620 O O . CYS A 1 204 ? 8.807 11.497 2.483 1.00 71.06 204 CYS A O 1
ATOM 1622 N N . ILE A 1 205 ? 6.856 11.587 1.389 1.00 70.69 205 ILE A N 1
ATOM 1623 C CA . ILE A 1 205 ? 7.370 11.094 0.101 1.00 70.69 205 ILE A CA 1
ATOM 1624 C C . ILE A 1 205 ? 7.509 12.222 -0.923 1.00 70.69 205 ILE A C 1
ATOM 1626 O O . ILE A 1 205 ? 8.414 12.171 -1.750 1.00 70.69 205 ILE A O 1
ATOM 1630 N N . TYR A 1 206 ? 6.584 13.182 -0.905 1.00 61.41 206 TYR A N 1
ATOM 1631 C CA . TYR A 1 206 ? 6.547 14.320 -1.825 1.00 61.41 206 TYR A CA 1
ATOM 1632 C C . TYR A 1 206 ? 7.513 15.427 -1.402 1.00 61.41 206 TYR A C 1
ATOM 1634 O O . TYR A 1 206 ? 8.192 15.976 -2.297 1.00 61.41 206 TYR A O 1
#

Foldseek 3Di:
DDPDPPDAKDFDDDPNHTFKIKGKDKDQPPDDDDPLDPDFDAFPVRQWTFDGKIWMWMWIDGVVDDIAIKIKIKTKIAGDDDPVLVVVCCVVPVDDDRTKIKMKIFHQPPVPADPVNLVLLLPPPDPRVVVCVVVWQWDRDDSDIDRNDDDDDDDDDPPDDDGIIDIDIDQDCPPVRPGGPCPPPSNVVVNSRSVRVVRVVSVSRD

Organism: NCBI:txid392032

Radius of gyration: 19.02 Å; chains: 1; bounding box: 43×48×52 Å

Secondary structure (DSSP, 8-state):
----SS--EEEEEETTEEEEEEEEEEE---SSS-S-----EE-TTS-EEEEEEEEEEEEEEETTS-EEEEEEEEEEEEE---HHHHHHHHHHSSS--SEEEEEEEE---SSSS-HHHHHHHHSTT-HHHHHHHHHS-EEEETTEEEE--S---SPPPTT-----EEEES---B-TTSSSB--SSHHHHHHHHHHHHHHHHHHHTT-

Sequence (206 aa):
LSFTRNMMTLDIKVNQLLVFQMSKTKSIMSSVLNPFTFKPHRSIHNMLLLDSFVFTEQTFAITNGPSITLGHITIEAHLNIDQQLRNYFQRILKTLPSTVQIQLLFVPTKILLNQQQFQSLITSNNLDAQILKSILPLTFLDNEIIPSGLIFIGLGTHQSIGIGMHVCSHFIPTVERDTLDLQDAYAAKWNEELIACVGQIARCIY